Protein AF-A0A4Q1BG16-F1 (afdb_monomer)

Foldseek 3Di:
DQQQAAAQEDLQPEQLVQLLVLLVVVCVVCVPPPVSVVLSVVLVVLVVVLVVLLVVLPPPDPDDDDDDSDVLVVLVVVLVVVVVCVVVVVDDPVCVVSNVSSVVNNVSSVVSSSSSSLSCLLFKAFPDWVPPDSVPHRHLPLPHQDGPVCNPPPRMDTDDPQLSVLSNLCCDPPNVVLSVLLSQCSVCLVPPPSNVVSLVSNLVSLVVVLVCVVVVVDDDDPVCNVQLVVLNVLLVVLSVVLVVCVVVPHDSSVSSVSNSVSCNSVSSSSSVSSTDDDPPCPVVPPDPDDD

Structure (mmCIF, N/CA/C/O backbone):
data_AF-A0A4Q1BG16-F1
#
_entry.id   AF-A0A4Q1BG16-F1
#
loop_
_atom_site.group_PDB
_atom_site.id
_atom_site.type_symbol
_atom_site.label_atom_id
_atom_site.label_alt_id
_atom_site.label_comp_id
_atom_site.label_asym_id
_atom_site.label_entity_id
_atom_site.label_seq_id
_atom_site.pdbx_PDB_ins_code
_atom_site.Cartn_x
_atom_site.Cartn_y
_atom_site.Cartn_z
_atom_site.occupancy
_atom_site.B_iso_or_equiv
_atom_site.auth_seq_id
_atom_site.auth_comp_id
_atom_site.auth_asym_id
_atom_site.auth_atom_id
_atom_site.pdbx_PDB_model_num
ATOM 1 N N . MET A 1 1 ? -10.053 0.381 -19.752 1.00 29.73 1 MET A N 1
ATOM 2 C CA . MET A 1 1 ? -10.182 -0.370 -18.485 1.00 29.73 1 MET A CA 1
ATOM 3 C C . MET A 1 1 ? -8.768 -0.704 -18.055 1.00 29.73 1 MET A C 1
ATOM 5 O O . MET A 1 1 ? -8.148 -1.513 -18.732 1.00 29.73 1 MET A O 1
ATOM 9 N N . SER A 1 2 ? -8.233 -0.020 -17.040 1.00 37.91 2 SER A N 1
ATOM 10 C CA . SER A 1 2 ? -6.904 -0.339 -16.506 1.00 37.91 2 SER A CA 1
ATOM 11 C C . SER A 1 2 ? -6.992 -1.703 -15.822 1.00 37.91 2 SER A C 1
ATOM 13 O O . SER A 1 2 ? -7.738 -1.878 -14.859 1.00 37.91 2 SER A O 1
ATOM 15 N N . THR A 1 3 ? -6.341 -2.706 -16.407 1.00 46.22 3 THR A N 1
ATOM 16 C CA . THR A 1 3 ? -6.156 -4.013 -15.780 1.00 46.22 3 THR A CA 1
ATOM 17 C C . THR A 1 3 ? -5.097 -3.852 -14.705 1.00 46.22 3 THR A C 1
ATOM 19 O O . THR A 1 3 ? -3.964 -3.493 -15.024 1.00 46.22 3 THR A O 1
ATOM 22 N N . ILE A 1 4 ? -5.470 -4.115 -13.455 1.00 46.41 4 ILE A N 1
ATOM 23 C CA . ILE A 1 4 ? -4.529 -4.165 -12.337 1.00 46.41 4 ILE A CA 1
ATOM 24 C C . ILE A 1 4 ? -3.389 -5.143 -12.715 1.00 46.41 4 ILE A C 1
ATOM 26 O O . ILE A 1 4 ? -3.686 -6.263 -13.142 1.00 46.41 4 ILE A O 1
ATOM 30 N N . PRO A 1 5 ? -2.107 -4.738 -12.633 1.00 48.31 5 PRO A N 1
ATOM 31 C CA . PRO A 1 5 ? -0.966 -5.578 -12.945 1.00 48.31 5 PRO A CA 1
ATOM 32 C C . PRO A 1 5 ? -0.972 -6.803 -12.049 1.00 48.31 5 PRO A C 1
ATOM 34 O O . PRO A 1 5 ? -1.356 -6.705 -10.881 1.00 48.31 5 PRO A O 1
ATOM 37 N N . ALA A 1 6 ? -0.500 -7.930 -12.584 1.00 50.88 6 ALA A N 1
ATOM 38 C CA . ALA A 1 6 ? -0.373 -9.156 -11.817 1.00 50.88 6 ALA A CA 1
ATOM 39 C C . ALA A 1 6 ? 0.322 -8.899 -10.467 1.00 50.88 6 ALA A C 1
ATOM 41 O O . ALA A 1 6 ? 1.321 -8.180 -10.406 1.00 50.88 6 ALA A O 1
ATOM 42 N N . TYR A 1 7 ? -0.228 -9.475 -9.397 1.00 52.91 7 TYR A N 1
ATOM 43 C CA . TYR A 1 7 ? 0.297 -9.378 -8.036 1.00 52.91 7 TYR A CA 1
ATOM 44 C C . TYR A 1 7 ? 0.310 -7.969 -7.416 1.00 52.91 7 TYR A C 1
ATOM 46 O O . TYR A 1 7 ? 1.043 -7.732 -6.459 1.00 52.91 7 TYR A O 1
ATOM 54 N N . THR A 1 8 ? -0.519 -7.037 -7.902 1.00 51.50 8 THR A N 1
ATOM 55 C CA . THR A 1 8 ? -0.680 -5.740 -7.221 1.00 51.50 8 THR A CA 1
ATOM 56 C C . THR A 1 8 ? -1.311 -5.936 -5.842 1.00 51.50 8 THR A C 1
ATOM 58 O O . THR A 1 8 ? -2.228 -6.744 -5.666 1.00 51.50 8 THR A O 1
ATOM 61 N N . ILE A 1 9 ? -0.801 -5.184 -4.875 1.00 55.03 9 ILE A N 1
ATOM 62 C CA . ILE A 1 9 ? -1.147 -5.270 -3.460 1.00 55.03 9 ILE A CA 1
ATOM 63 C C . ILE A 1 9 ? -2.287 -4.292 -3.185 1.00 55.03 9 ILE A C 1
ATOM 65 O O . ILE A 1 9 ? -2.120 -3.079 -3.319 1.00 55.03 9 ILE A O 1
ATOM 69 N N . ASP A 1 10 ? -3.450 -4.809 -2.796 1.00 62.81 10 ASP A N 1
ATOM 70 C CA . ASP A 1 10 ? -4.543 -3.965 -2.318 1.00 62.81 10 ASP A CA 1
ATOM 71 C C . ASP A 1 10 ? -4.429 -3.780 -0.803 1.00 62.81 10 ASP A C 1
ATOM 73 O O . ASP A 1 10 ? -4.780 -4.653 -0.006 1.00 62.81 10 ASP A O 1
ATOM 77 N N . LYS A 1 11 ? -3.927 -2.614 -0.400 1.00 64.31 11 LYS A N 1
ATOM 78 C CA . LYS A 1 11 ? -3.772 -2.226 1.007 1.00 64.31 11 LYS A CA 1
ATOM 79 C C . LYS A 1 11 ? -5.075 -1.795 1.687 1.00 64.31 11 LYS A C 1
ATOM 81 O O . LYS A 1 11 ? -5.026 -1.408 2.852 1.00 64.31 11 LYS A O 1
ATOM 86 N N . ARG A 1 12 ? -6.211 -1.826 0.980 1.00 70.62 12 ARG A N 1
ATOM 87 C CA . ARG A 1 12 ? -7.542 -1.440 1.483 1.00 70.62 12 ARG A CA 1
ATOM 88 C C . ARG A 1 12 ? -8.603 -2.502 1.171 1.00 70.62 12 ARG A C 1
ATOM 90 O O . ARG A 1 12 ? -9.786 -2.194 1.045 1.00 70.62 12 ARG A O 1
ATOM 97 N N . HIS A 1 13 ? -8.197 -3.770 1.086 1.00 70.25 13 HIS A N 1
ATOM 98 C CA . HIS A 1 13 ? -9.108 -4.878 0.782 1.00 70.25 13 HIS A CA 1
ATOM 99 C C . HIS A 1 13 ? -10.068 -5.223 1.942 1.00 70.25 13 HIS A C 1
ATOM 101 O O . HIS A 1 13 ? -11.026 -5.981 1.763 1.00 70.25 13 HIS A O 1
ATOM 107 N N . ILE A 1 14 ? -9.837 -4.660 3.135 1.00 75.12 14 ILE A N 1
ATOM 108 C CA . ILE A 1 14 ? -10.684 -4.832 4.318 1.00 75.12 14 ILE A CA 1
ATOM 109 C C . ILE A 1 14 ? -11.559 -3.599 4.514 1.00 75.12 14 ILE A C 1
ATOM 111 O O . ILE A 1 14 ? -11.064 -2.485 4.639 1.00 75.12 14 ILE A O 1
ATOM 115 N N . ALA A 1 15 ? -12.870 -3.810 4.638 1.00 77.06 15 ALA A N 1
ATOM 116 C CA . ALA A 1 15 ? -13.791 -2.742 5.007 1.00 77.06 15 ALA A CA 1
ATOM 117 C C . ALA A 1 15 ? -13.443 -2.164 6.391 1.00 77.06 15 ALA A C 1
ATOM 119 O O . ALA A 1 15 ? -13.391 -2.908 7.376 1.00 77.06 15 ALA A O 1
ATOM 120 N N . HIS A 1 16 ? -13.295 -0.840 6.463 1.00 81.50 16 HIS A N 1
ATOM 121 C CA . HIS A 1 16 ? -12.833 -0.083 7.631 1.00 81.50 16 HIS A CA 1
ATOM 122 C C . HIS A 1 16 ? -13.469 -0.538 8.958 1.00 81.50 16 HIS A C 1
ATOM 124 O O . HIS A 1 16 ? -12.791 -1.045 9.855 1.00 81.50 16 HIS A O 1
ATOM 130 N N . ASP A 1 17 ? -14.800 -0.450 9.065 1.00 80.69 17 ASP A N 1
ATOM 131 C CA . ASP A 1 17 ? -15.524 -0.779 10.302 1.00 80.69 17 ASP A CA 1
ATOM 132 C C . ASP A 1 17 ? -15.399 -2.267 10.674 1.00 80.69 17 ASP A C 1
ATOM 134 O O . ASP A 1 17 ? -15.360 -2.635 11.852 1.00 80.69 17 ASP A O 1
ATOM 138 N N . THR A 1 18 ? -15.320 -3.142 9.664 1.00 81.69 18 THR A N 1
ATOM 139 C CA . THR A 1 18 ? -15.140 -4.583 9.880 1.00 81.69 18 THR A CA 1
ATOM 140 C C . THR A 1 18 ? -13.763 -4.844 10.468 1.00 81.69 18 THR A C 1
ATOM 142 O O . THR A 1 18 ? -13.652 -5.540 11.479 1.00 81.69 18 THR A O 1
ATOM 145 N N . GLY A 1 19 ? -12.726 -4.248 9.881 1.00 82.25 19 GLY A N 1
ATOM 146 C CA . GLY A 1 19 ? -11.359 -4.449 10.326 1.00 82.25 19 GLY A CA 1
ATOM 147 C C . GLY A 1 19 ? -11.099 -3.895 11.730 1.00 82.25 19 GLY A C 1
ATOM 148 O O . GLY A 1 19 ? -10.549 -4.608 12.570 1.00 82.25 19 GLY A O 1
ATOM 149 N N . LEU A 1 20 ? -11.600 -2.695 12.051 1.00 84.69 20 LEU A N 1
ATOM 150 C CA . LEU A 1 20 ? -11.514 -2.142 13.412 1.00 84.69 20 LEU A CA 1
ATOM 151 C C . LEU A 1 20 ? -12.197 -3.033 14.454 1.00 84.69 20 LEU A C 1
ATOM 153 O O . LEU A 1 20 ? -11.655 -3.269 15.541 1.00 84.69 20 LEU A O 1
ATOM 157 N N . ARG A 1 21 ? -13.382 -3.562 14.127 1.00 84.56 21 ARG A N 1
ATOM 158 C CA . ARG A 1 21 ? -14.104 -4.475 15.021 1.00 84.56 21 ARG A CA 1
ATOM 159 C C . ARG A 1 21 ? -13.320 -5.765 15.247 1.00 84.56 21 ARG A C 1
ATOM 161 O O . ARG A 1 21 ? -13.250 -6.234 16.382 1.00 84.56 21 ARG A O 1
ATOM 168 N N . MET A 1 22 ? -12.715 -6.325 14.200 1.00 82.56 22 MET A N 1
ATOM 169 C CA . MET A 1 22 ? -11.866 -7.512 14.321 1.00 82.56 22 MET A CA 1
ATOM 170 C C . MET A 1 22 ? -10.646 -7.254 15.201 1.00 82.56 22 MET A C 1
ATOM 172 O O . MET A 1 22 ? -10.397 -8.024 16.125 1.00 82.56 22 MET A O 1
ATOM 176 N N . LEU A 1 23 ? -9.925 -6.158 14.965 1.00 85.88 23 LEU A N 1
ATOM 177 C CA . LEU A 1 23 ? -8.746 -5.793 15.751 1.00 85.88 23 LEU A CA 1
ATOM 178 C C . LEU A 1 23 ? -9.071 -5.616 17.235 1.00 85.88 23 LEU A C 1
ATOM 180 O O . LEU A 1 23 ? -8.333 -6.111 18.085 1.00 85.88 23 LEU A O 1
ATOM 184 N N . SER A 1 24 ? -10.210 -4.995 17.541 1.00 85.38 24 SER A N 1
ATOM 185 C CA . SER A 1 24 ? -10.686 -4.837 18.920 1.00 85.38 24 SER A CA 1
ATOM 186 C C . SER A 1 24 ? -10.932 -6.197 19.587 1.00 85.38 24 SER A C 1
ATOM 188 O O . SER A 1 24 ? -10.445 -6.446 20.685 1.00 85.38 24 SER A O 1
ATOM 190 N N . ILE A 1 25 ? -11.602 -7.125 18.890 1.00 84.81 25 ILE A N 1
ATOM 191 C CA . ILE A 1 25 ? -11.839 -8.486 19.399 1.00 84.81 25 ILE A CA 1
ATOM 192 C C . ILE A 1 25 ? -10.517 -9.248 19.605 1.00 84.81 25 ILE A C 1
ATOM 194 O O . ILE A 1 25 ? -10.350 -9.941 20.610 1.00 84.81 25 ILE A O 1
ATOM 198 N N . LEU A 1 26 ? -9.570 -9.132 18.671 1.00 80.69 26 LEU A N 1
ATOM 199 C CA . LEU A 1 26 ? -8.272 -9.811 18.759 1.00 80.69 26 LEU A CA 1
ATOM 200 C C . LEU A 1 26 ? -7.416 -9.288 19.914 1.00 80.69 26 LEU A C 1
ATOM 202 O O . LEU A 1 26 ? -6.725 -10.093 20.555 1.00 80.69 26 LEU A O 1
ATOM 206 N N . ALA A 1 27 ? -7.478 -7.979 20.172 1.00 83.81 27 ALA A N 1
ATOM 207 C CA . ALA A 1 27 ? -6.855 -7.347 21.324 1.00 83.81 27 ALA A CA 1
ATOM 208 C C . ALA A 1 27 ? -7.497 -7.852 22.626 1.00 83.81 27 ALA A C 1
ATOM 210 O O . ALA A 1 27 ? -6.787 -8.353 23.497 1.00 83.81 27 ALA A O 1
ATOM 211 N N . ASP A 1 28 ? -8.825 -7.842 22.739 1.00 84.25 28 ASP A N 1
ATOM 212 C CA . ASP A 1 28 ? -9.516 -8.309 23.951 1.00 84.25 28 ASP A CA 1
ATOM 213 C C . ASP A 1 28 ? -9.189 -9.771 24.294 1.00 84.25 28 ASP A C 1
ATOM 215 O O . ASP A 1 28 ? -9.016 -10.126 25.462 1.00 84.25 28 ASP A O 1
ATOM 219 N N . GLN A 1 29 ? -9.055 -10.623 23.275 1.00 81.94 29 GLN A N 1
ATOM 220 C CA . GLN A 1 29 ? -8.734 -12.042 23.441 1.00 81.94 29 GLN A CA 1
ATOM 221 C C . GLN A 1 29 ? -7.286 -12.322 23.854 1.00 81.94 29 GLN A C 1
ATOM 223 O O . GLN A 1 29 ? -7.003 -13.420 24.333 1.00 81.94 29 GLN A O 1
ATOM 228 N N . ASN A 1 30 ? -6.355 -11.387 23.639 1.00 75.81 30 ASN A N 1
ATOM 229 C CA . ASN A 1 30 ? -4.941 -11.598 23.943 1.00 75.81 30 ASN A CA 1
ATOM 230 C C . ASN A 1 30 ? -4.298 -10.355 24.560 1.00 75.81 30 ASN A C 1
ATOM 232 O O . ASN A 1 30 ? -3.494 -9.650 23.948 1.00 75.81 30 ASN A O 1
ATOM 236 N N . GLN A 1 31 ? -4.648 -10.120 25.821 1.00 76.94 31 GLN A N 1
ATOM 237 C CA . GLN A 1 31 ? -4.147 -8.998 26.615 1.00 76.94 31 GLN A CA 1
ATOM 238 C C . GLN A 1 31 ? -2.640 -9.074 26.912 1.00 76.94 31 GLN A C 1
ATOM 240 O O . GLN A 1 31 ? -2.036 -8.065 27.269 1.00 76.94 31 GLN A O 1
ATOM 245 N N . ALA A 1 32 ? -2.021 -10.251 26.768 1.00 76.38 32 ALA A N 1
ATOM 246 C CA . ALA A 1 32 ? -0.592 -10.442 27.015 1.00 76.38 32 ALA A CA 1
ATOM 247 C C . ALA A 1 32 ? 0.293 -9.955 25.851 1.00 76.38 32 ALA A C 1
ATOM 249 O O . ALA A 1 32 ? 1.469 -9.653 26.059 1.00 76.38 32 ALA A O 1
ATOM 250 N N . ASP A 1 33 ? -0.261 -9.853 24.640 1.00 78.75 33 ASP A N 1
ATOM 251 C CA . ASP A 1 33 ? 0.469 -9.436 23.445 1.00 78.75 33 ASP A CA 1
ATOM 252 C C . ASP A 1 33 ? 0.600 -7.907 23.372 1.00 78.75 33 ASP A C 1
ATOM 254 O O . ASP A 1 33 ? -0.273 -7.198 22.868 1.00 78.75 33 ASP A O 1
ATOM 258 N N . GLN A 1 34 ? 1.713 -7.378 23.884 1.00 79.88 34 GLN A N 1
ATOM 259 C CA . GLN A 1 34 ? 1.939 -5.931 23.941 1.00 79.88 34 GLN A CA 1
ATOM 260 C C . GLN A 1 34 ? 2.025 -5.264 22.563 1.00 79.88 34 GLN A C 1
ATOM 262 O O . GLN A 1 34 ? 1.740 -4.068 22.468 1.00 79.88 34 GLN A O 1
ATOM 267 N N . PHE A 1 35 ? 2.421 -5.994 21.517 1.00 77.69 35 PHE A N 1
ATOM 268 C CA . PHE A 1 35 ? 2.483 -5.447 20.164 1.00 77.69 35 PHE A CA 1
ATOM 269 C C . PHE A 1 35 ? 1.070 -5.181 19.639 1.00 77.69 35 PHE A C 1
ATOM 271 O O . PHE A 1 35 ? 0.768 -4.049 19.247 1.00 77.69 35 PHE A O 1
ATOM 278 N N . ILE A 1 36 ? 0.182 -6.178 19.724 1.00 74.75 36 ILE A N 1
ATOM 279 C CA . ILE A 1 36 ? -1.220 -6.031 19.307 1.00 74.75 36 ILE A CA 1
ATOM 280 C C . ILE A 1 36 ? -1.911 -4.959 20.150 1.00 74.75 36 ILE A C 1
ATOM 282 O O . ILE A 1 36 ? -2.518 -4.049 19.588 1.00 74.75 36 ILE A O 1
ATOM 286 N N . GLN A 1 37 ? -1.765 -5.004 21.480 1.00 81.50 37 GLN A N 1
ATOM 287 C CA . GLN A 1 37 ? -2.405 -4.026 22.369 1.00 81.50 37 GLN A CA 1
ATOM 288 C C . GLN A 1 37 ? -2.020 -2.589 22.013 1.00 81.50 37 GLN A C 1
ATOM 290 O O . GLN A 1 37 ? -2.887 -1.740 21.821 1.00 81.50 37 GLN A O 1
ATOM 295 N N . ARG A 1 38 ? -0.717 -2.302 21.892 1.00 84.62 38 ARG A N 1
ATOM 296 C CA . ARG A 1 38 ? -0.252 -0.938 21.599 1.00 84.62 38 ARG A CA 1
ATOM 297 C C . ARG A 1 38 ? -0.718 -0.468 20.231 1.00 84.62 38 ARG A C 1
ATOM 299 O O . ARG A 1 38 ? -1.147 0.676 20.101 1.00 84.62 38 ARG A O 1
ATOM 306 N N . THR A 1 39 ? -0.635 -1.331 19.225 1.00 79.12 39 THR A N 1
ATOM 307 C CA . THR A 1 39 ? -0.915 -0.912 17.851 1.00 79.12 39 THR A CA 1
ATOM 308 C C . THR A 1 39 ? -2.413 -0.733 17.610 1.00 79.12 39 THR A C 1
ATOM 310 O O . THR A 1 39 ? -2.805 0.249 16.986 1.00 79.12 39 THR A O 1
ATOM 313 N N . VAL A 1 40 ? -3.261 -1.584 18.202 1.00 83.50 40 VAL A N 1
ATOM 314 C CA . VAL A 1 40 ? -4.724 -1.415 18.164 1.00 83.50 40 VAL A CA 1
ATOM 315 C C . VAL A 1 40 ? -5.162 -0.160 18.919 1.00 83.50 40 VAL A C 1
ATOM 317 O O . VAL A 1 40 ? -5.972 0.597 18.395 1.00 83.50 40 VAL A O 1
ATOM 320 N N . VAL A 1 41 ? -4.598 0.117 20.101 1.00 85.75 41 VAL A N 1
ATOM 321 C CA . VAL A 1 41 ? -4.920 1.341 20.861 1.00 85.75 41 VAL A CA 1
ATOM 322 C C . VAL A 1 41 ? -4.524 2.603 20.091 1.00 85.75 41 VAL A C 1
ATOM 324 O O . VAL A 1 41 ? -5.301 3.555 20.036 1.00 85.75 41 VAL A O 1
ATOM 327 N N . ASN A 1 42 ? -3.338 2.618 19.473 1.00 86.31 42 ASN A N 1
ATOM 328 C CA . ASN A 1 42 ? -2.902 3.753 18.658 1.00 86.31 42 ASN A CA 1
ATOM 329 C C . ASN A 1 42 ? -3.845 3.986 17.473 1.00 86.31 42 ASN A C 1
ATOM 331 O O . ASN A 1 42 ? -4.260 5.121 17.255 1.00 86.31 42 ASN A O 1
ATOM 335 N N . LEU A 1 43 ? -4.231 2.916 16.774 1.00 85.62 43 LEU A N 1
ATOM 336 C CA . LEU A 1 43 ? -5.144 2.980 15.635 1.00 85.62 43 LEU A CA 1
ATOM 337 C C . LEU A 1 43 ? -6.553 3.436 16.040 1.00 85.62 43 LEU A C 1
ATOM 339 O O . LEU A 1 43 ? -7.139 4.284 15.379 1.00 85.62 43 LEU A O 1
ATOM 343 N N . GLN A 1 44 ? -7.084 2.928 17.156 1.00 83.94 44 GLN A N 1
ATOM 344 C CA . GLN A 1 44 ? -8.376 3.362 17.698 1.00 83.94 44 GLN A CA 1
ATOM 345 C C . GLN A 1 44 ? -8.363 4.842 18.092 1.00 83.94 44 GLN A C 1
ATOM 347 O O . GLN A 1 44 ? -9.352 5.539 17.883 1.00 83.94 44 GLN A O 1
ATOM 352 N N . ARG A 1 45 ? -7.249 5.332 18.650 1.00 86.25 45 ARG A N 1
ATOM 353 C CA . ARG A 1 45 ? -7.082 6.755 18.964 1.00 86.25 45 ARG A CA 1
ATOM 354 C C . ARG A 1 45 ? -7.031 7.603 17.694 1.00 86.25 45 ARG A C 1
ATOM 356 O O . ARG A 1 45 ? -7.691 8.634 17.643 1.00 86.25 45 ARG A O 1
ATOM 363 N N . GLU A 1 46 ? -6.267 7.178 16.688 1.00 85.19 46 GLU A N 1
ATOM 364 C CA . GLU A 1 46 ? -6.191 7.879 15.400 1.00 85.19 46 GLU A CA 1
ATOM 365 C C . GLU A 1 46 ? -7.551 7.953 14.706 1.00 85.19 46 GLU A C 1
ATOM 367 O O . GLU A 1 46 ? -7.885 9.005 14.164 1.00 85.19 46 GLU A O 1
ATOM 372 N N . GLU A 1 47 ? -8.336 6.878 14.782 1.00 85.38 47 GLU A N 1
ATOM 373 C CA . GLU A 1 47 ? -9.712 6.826 14.290 1.00 85.38 47 GLU A CA 1
ATOM 374 C C . GLU A 1 47 ? -10.649 7.741 15.086 1.00 85.38 47 GLU A C 1
ATOM 376 O O . GLU A 1 47 ? -11.448 8.465 14.502 1.00 85.38 47 GLU A O 1
ATOM 381 N N . GLU A 1 48 ? -10.567 7.762 16.417 1.00 84.00 48 GLU A N 1
ATOM 382 C CA . GLU A 1 48 ? -11.420 8.645 17.222 1.00 84.00 48 GLU A CA 1
ATOM 383 C C . GLU A 1 48 ? -11.152 10.125 16.918 1.00 84.00 48 GLU A C 1
ATOM 385 O O . GLU A 1 48 ? -12.080 10.916 16.759 1.00 84.00 48 GLU A O 1
ATOM 390 N N . GLU A 1 49 ? -9.880 10.488 16.755 1.00 83.00 49 GLU A N 1
ATOM 391 C CA . GLU A 1 49 ? -9.492 11.824 16.312 1.00 83.00 49 GLU A CA 1
ATOM 392 C C . GLU A 1 49 ? -9.942 12.115 14.865 1.00 83.00 49 GLU A C 1
ATOM 394 O O . GLU A 1 49 ? -10.296 13.253 14.554 1.00 83.00 49 GLU A O 1
ATOM 399 N N . ALA A 1 50 ? -9.949 11.113 13.978 1.00 80.31 50 ALA A N 1
ATOM 400 C CA . ALA A 1 50 ? -10.406 11.263 12.597 1.00 80.31 50 ALA A CA 1
ATOM 401 C C . ALA A 1 50 ? -11.933 11.401 12.489 1.00 80.31 50 ALA A C 1
ATOM 403 O O . ALA A 1 50 ? -12.408 12.193 11.676 1.00 80.31 50 ALA A O 1
ATOM 404 N N . LYS A 1 51 ? -12.715 10.720 13.341 1.00 78.69 51 LYS A N 1
ATOM 405 C CA . LYS A 1 51 ? -14.189 10.804 13.359 1.00 78.69 51 LYS A CA 1
ATOM 406 C C . LYS A 1 51 ? -14.697 12.226 13.542 1.00 78.69 51 LYS A C 1
ATOM 408 O O . LYS A 1 51 ? -15.636 12.625 12.853 1.00 78.69 51 LYS A O 1
ATOM 413 N N . ASP A 1 52 ? -14.104 12.985 14.460 1.00 73.69 52 ASP A N 1
ATOM 414 C CA . ASP A 1 52 ? -14.502 14.373 14.713 1.00 73.69 52 ASP A CA 1
ATOM 415 C C . ASP A 1 52 ? -14.273 15.251 13.476 1.00 73.69 52 ASP A C 1
ATOM 417 O O . ASP A 1 52 ? -15.139 16.046 13.090 1.00 73.69 52 ASP A O 1
ATOM 421 N N . ASP A 1 53 ? -13.130 15.077 12.814 1.00 72.81 53 ASP A N 1
ATOM 422 C CA . ASP A 1 53 ? -12.795 15.794 11.586 1.00 72.81 53 ASP A CA 1
ATOM 423 C C . ASP A 1 53 ? -13.683 15.339 10.414 1.00 72.81 53 ASP A C 1
ATOM 425 O O . ASP A 1 53 ? -14.198 16.174 9.661 1.00 72.81 53 ASP A O 1
ATOM 429 N N . PHE A 1 54 ? -13.964 14.039 10.305 1.00 73.94 54 PHE A N 1
ATOM 430 C CA . PHE A 1 54 ? -14.881 13.465 9.322 1.00 73.94 54 PHE A CA 1
ATOM 431 C C . PHE A 1 54 ? -16.296 14.038 9.479 1.00 73.94 54 PHE A C 1
ATOM 433 O O . PHE A 1 54 ? -16.896 14.512 8.508 1.00 73.94 54 PHE A O 1
ATOM 440 N N . TRP A 1 55 ? -16.817 14.097 10.707 1.00 70.81 55 TRP A N 1
ATOM 441 C CA . TRP A 1 55 ? -18.110 14.719 11.000 1.00 70.81 55 TRP A CA 1
ATOM 442 C C . TRP A 1 55 ? -18.145 16.203 10.634 1.00 70.81 55 TRP A C 1
ATOM 444 O O . TRP A 1 55 ? -19.145 16.675 10.080 1.00 70.81 55 TRP A O 1
ATOM 454 N N . ARG A 1 56 ? -17.066 16.953 10.895 1.00 68.88 56 ARG A N 1
ATOM 455 C CA . ARG A 1 56 ? -16.951 18.363 10.479 1.00 68.88 56 ARG A CA 1
ATOM 456 C C . ARG A 1 56 ? -16.962 18.505 8.959 1.00 68.88 56 ARG A C 1
ATOM 458 O O . ARG A 1 56 ? -17.677 19.367 8.448 1.00 68.88 56 ARG A O 1
ATOM 465 N N . ALA A 1 57 ? -16.256 17.638 8.233 1.00 67.94 57 ALA A N 1
ATOM 466 C CA . ALA A 1 57 ? -16.274 17.634 6.772 1.00 67.94 57 ALA A CA 1
ATOM 467 C C . ALA A 1 57 ? -17.687 17.382 6.215 1.00 67.94 57 ALA A C 1
ATOM 469 O O . ALA A 1 57 ? -18.078 18.010 5.225 1.00 67.94 57 ALA A O 1
ATOM 470 N N . TYR A 1 58 ? -18.471 16.508 6.863 1.00 66.44 58 TYR A N 1
ATOM 471 C CA . TYR A 1 58 ? -19.830 16.152 6.441 1.00 66.44 58 TYR A CA 1
ATOM 472 C C . TYR A 1 58 ? -20.896 17.202 6.780 1.00 66.44 58 TYR A C 1
ATOM 474 O O . TYR A 1 58 ? -21.714 17.509 5.911 1.00 66.44 58 TYR A O 1
ATOM 482 N N . ASN A 1 59 ? -20.867 17.794 7.978 1.00 60.09 59 ASN A N 1
ATOM 483 C CA . ASN A 1 59 ? -21.938 18.661 8.503 1.00 60.09 59 ASN A CA 1
ATOM 484 C C . ASN A 1 59 ? -22.034 20.066 7.879 1.00 60.09 59 ASN A C 1
ATOM 486 O O . ASN A 1 59 ? -22.934 20.829 8.227 1.00 60.09 59 ASN A O 1
ATOM 490 N N . MET A 1 60 ? -21.126 20.448 6.981 1.00 56.28 60 MET A N 1
ATOM 491 C CA . MET A 1 60 ? -21.035 21.835 6.508 1.00 56.28 60 MET A CA 1
ATOM 492 C C . MET A 1 60 ? -21.624 22.089 5.101 1.00 56.28 60 MET A C 1
ATOM 494 O O . MET A 1 60 ? -21.699 23.243 4.684 1.00 56.28 60 MET A O 1
ATOM 498 N N . LEU A 1 61 ? -22.098 21.059 4.389 1.00 55.22 61 LEU A N 1
ATOM 499 C CA . LEU A 1 61 ? -22.913 21.190 3.167 1.00 55.22 61 LEU A CA 1
ATOM 500 C C . LEU A 1 61 ? -24.204 20.364 3.294 1.00 55.22 61 LEU A C 1
ATOM 502 O O . LEU A 1 61 ? -24.195 19.341 3.979 1.00 55.22 61 LEU A O 1
ATOM 506 N N . PRO A 1 62 ? -25.300 20.745 2.611 1.00 53.75 62 PRO A N 1
ATOM 507 C CA . PRO A 1 62 ? -26.527 19.961 2.591 1.00 53.75 62 PRO A CA 1
ATOM 508 C C . PRO A 1 62 ? -26.323 18.725 1.711 1.00 53.75 62 PRO A C 1
ATOM 510 O O . PRO A 1 62 ? -26.641 18.739 0.525 1.00 53.75 62 PRO A O 1
ATOM 513 N N . TRP A 1 63 ? -25.757 17.661 2.272 1.00 56.47 63 TRP A N 1
ATOM 514 C CA . TRP A 1 63 ? -25.607 16.385 1.581 1.00 56.47 63 TRP A CA 1
ATOM 515 C C . TRP A 1 63 ? -26.017 15.229 2.479 1.00 56.47 63 TRP A C 1
ATOM 517 O O . TRP A 1 63 ? -25.696 15.195 3.666 1.00 56.47 63 TRP A O 1
ATOM 527 N N . PHE A 1 64 ? -26.742 14.281 1.891 1.00 49.97 64 PHE A N 1
ATOM 528 C CA . PHE A 1 64 ? -27.148 13.069 2.581 1.00 49.97 64 PHE A CA 1
ATOM 529 C C . PHE A 1 64 ? -25.938 12.136 2.703 1.00 49.97 64 PHE A C 1
ATOM 531 O O . PHE A 1 64 ? -25.266 11.896 1.696 1.00 49.97 64 PHE A O 1
ATOM 538 N N . PRO A 1 65 ? -25.635 11.609 3.902 1.00 51.84 65 PRO A N 1
ATOM 539 C CA . PRO A 1 65 ? -24.629 10.570 4.043 1.00 51.84 65 PRO A CA 1
ATOM 540 C C . PRO A 1 65 ? -25.104 9.347 3.256 1.00 51.84 65 PRO A C 1
ATOM 542 O O . PRO A 1 65 ? -26.082 8.700 3.628 1.00 51.84 65 PRO A O 1
ATOM 545 N N . PHE A 1 66 ? -24.440 9.044 2.142 1.00 54.16 66 PHE A N 1
ATOM 546 C CA . PHE A 1 66 ? -24.565 7.722 1.548 1.00 54.16 66 PHE A CA 1
ATOM 547 C C . PHE A 1 66 ? -23.764 6.765 2.431 1.00 54.16 66 PHE A C 1
ATOM 549 O O . PHE A 1 66 ? -22.577 7.017 2.651 1.00 54.16 66 PHE A O 1
ATOM 556 N N . PRO A 1 67 ? -24.375 5.697 2.965 1.00 55.50 67 PRO A N 1
ATOM 557 C CA . PRO A 1 67 ? -23.624 4.682 3.681 1.00 55.50 67 PRO A CA 1
ATOM 558 C C . PRO A 1 67 ? -22.668 4.015 2.688 1.00 55.50 67 PRO A C 1
ATOM 560 O O . PRO A 1 67 ? -23.092 3.283 1.797 1.00 55.50 67 PRO A O 1
ATOM 563 N N . THR A 1 68 ? -21.380 4.316 2.816 1.00 62.56 68 THR A N 1
ATOM 564 C CA . THR A 1 68 ? -20.295 3.653 2.092 1.00 62.56 68 THR A CA 1
ATOM 565 C C . THR A 1 68 ? -19.352 3.031 3.103 1.00 62.56 68 THR A C 1
ATOM 567 O O . THR A 1 68 ? -19.067 3.622 4.142 1.00 62.56 68 THR A O 1
ATOM 570 N N . THR A 1 69 ? -18.894 1.822 2.797 1.00 64.31 69 THR A N 1
ATOM 571 C CA . THR A 1 69 ? -17.883 1.107 3.581 1.00 64.31 69 THR A CA 1
ATOM 572 C C . THR A 1 69 ? -16.461 1.572 3.262 1.00 64.31 69 THR A C 1
ATOM 574 O O . THR A 1 69 ? -15.551 1.244 4.014 1.00 64.31 69 THR A O 1
ATOM 577 N N . ASP A 1 70 ? -16.271 2.322 2.168 1.00 71.75 70 ASP A N 1
ATOM 578 C CA . ASP A 1 70 ? -15.001 2.948 1.781 1.00 71.75 70 ASP A CA 1
ATOM 579 C C . ASP A 1 70 ? -15.095 4.465 2.020 1.00 71.75 70 ASP A C 1
ATOM 581 O O . ASP A 1 70 ? -15.689 5.214 1.228 1.00 71.75 70 ASP A O 1
ATOM 585 N N . ARG A 1 71 ? -14.554 4.906 3.165 1.00 75.62 71 ARG A N 1
ATOM 586 C CA . ARG A 1 71 ? -14.546 6.316 3.589 1.00 75.62 71 ARG A CA 1
ATOM 587 C C . ARG A 1 71 ? -13.624 7.164 2.717 1.00 75.62 71 ARG A C 1
ATOM 589 O O . ARG A 1 71 ? -13.975 8.302 2.401 1.00 75.62 71 ARG A O 1
ATOM 596 N N . VAL A 1 72 ? -12.499 6.608 2.267 1.00 77.56 72 VAL A N 1
ATOM 597 C CA . VAL A 1 72 ? -11.548 7.291 1.378 1.00 77.56 72 VAL A CA 1
ATOM 598 C C . VAL A 1 72 ? -12.201 7.582 0.028 1.00 77.56 72 VAL A C 1
ATOM 600 O O . VAL A 1 72 ? -12.180 8.726 -0.428 1.00 77.56 72 VAL A O 1
ATOM 603 N N . GLN A 1 73 ? -12.862 6.598 -0.586 1.00 76.81 73 GLN A N 1
ATOM 604 C CA . GLN A 1 73 ? -13.605 6.802 -1.833 1.00 76.81 73 GLN A CA 1
ATOM 605 C C . GLN A 1 73 ? -14.710 7.853 -1.663 1.00 76.81 73 GLN A C 1
ATOM 607 O O . GLN A 1 73 ? -14.917 8.685 -2.555 1.00 76.81 73 GLN A O 1
ATOM 612 N N . ALA A 1 74 ? -15.389 7.860 -0.511 1.00 77.00 74 ALA A N 1
ATOM 613 C CA . ALA A 1 74 ? -16.389 8.873 -0.173 1.00 77.00 74 ALA A CA 1
ATOM 614 C C . ALA A 1 74 ? -15.788 10.287 -0.175 1.00 77.00 74 ALA A C 1
ATOM 616 O O . ALA A 1 74 ? -16.334 11.203 -0.797 1.00 77.00 74 ALA A O 1
ATOM 617 N N . LEU A 1 75 ? -14.648 10.459 0.499 1.00 78.25 75 LEU A N 1
ATOM 618 C CA . LEU A 1 75 ? -13.950 11.738 0.606 1.00 78.25 75 LEU A CA 1
ATOM 619 C C . LEU A 1 75 ? -13.385 12.199 -0.744 1.00 78.25 75 LEU A C 1
ATOM 621 O O . LEU A 1 75 ? -13.540 13.371 -1.085 1.00 78.25 75 LEU A O 1
ATOM 625 N N . CYS A 1 76 ? -12.817 11.298 -1.550 1.00 77.75 76 CYS A N 1
ATOM 626 C CA . CYS A 1 76 ? -12.346 11.611 -2.905 1.00 77.75 76 CYS A CA 1
ATOM 627 C C . CYS A 1 76 ? -13.497 12.052 -3.822 1.00 77.75 76 CYS A C 1
ATOM 629 O O . CYS A 1 76 ? -13.399 13.067 -4.512 1.00 77.75 76 CYS A O 1
ATOM 631 N N . THR A 1 77 ? -14.627 11.339 -3.784 1.00 77.19 77 THR A N 1
ATOM 632 C CA . THR A 1 77 ? -15.836 11.719 -4.539 1.00 77.19 77 THR A CA 1
ATOM 633 C C . THR A 1 77 ? -16.327 13.102 -4.113 1.00 77.19 77 THR A C 1
ATOM 635 O O . THR A 1 77 ? -16.697 13.928 -4.951 1.00 77.19 77 THR A O 1
ATOM 638 N N . ARG A 1 78 ? -16.274 13.389 -2.806 1.00 75.88 78 ARG A N 1
ATOM 639 C CA . ARG A 1 78 ? -16.631 14.694 -2.246 1.00 75.88 78 ARG A CA 1
ATOM 640 C C . ARG A 1 78 ? -15.686 15.787 -2.742 1.00 75.88 78 ARG A C 1
ATOM 642 O O . ARG A 1 78 ? -16.162 16.826 -3.190 1.00 75.88 78 ARG A O 1
ATOM 649 N N . GLN A 1 79 ? -14.377 15.545 -2.727 1.00 79.00 79 GLN A N 1
ATOM 650 C CA . GLN A 1 79 ? -13.376 16.479 -3.242 1.00 79.00 79 GLN A CA 1
ATOM 651 C C . GLN A 1 79 ? -13.639 16.839 -4.713 1.00 79.00 79 GLN A C 1
ATOM 653 O O . GLN A 1 79 ? -13.628 18.020 -5.060 1.00 79.00 79 GLN A O 1
ATOM 658 N N . LEU A 1 80 ? -13.944 15.847 -5.555 1.00 76.81 80 LEU A N 1
ATOM 659 C CA . LEU A 1 80 ? -14.253 16.059 -6.972 1.00 76.81 80 LEU A CA 1
ATOM 660 C C . LEU A 1 80 ? -15.537 16.881 -7.174 1.00 76.81 80 LEU A C 1
ATOM 662 O O . LEU A 1 80 ? -15.573 17.805 -7.993 1.00 76.81 80 LEU A O 1
ATOM 666 N N . ALA A 1 81 ? -16.592 16.574 -6.413 1.00 76.44 81 ALA A N 1
ATOM 667 C CA . ALA A 1 81 ? -17.846 17.323 -6.465 1.00 76.44 81 ALA A CA 1
ATOM 668 C C . ALA A 1 81 ? -17.634 18.796 -6.076 1.00 76.44 81 ALA A C 1
ATOM 670 O O . ALA A 1 81 ? -18.093 19.691 -6.787 1.00 76.44 81 ALA A O 1
ATOM 671 N N . PHE A 1 82 ? -16.862 19.052 -5.016 1.00 74.38 82 PHE A N 1
ATOM 672 C CA . PHE A 1 82 ? -16.473 20.404 -4.606 1.00 74.38 82 PHE A CA 1
ATOM 673 C C . PHE A 1 82 ? -15.696 21.147 -5.689 1.00 74.38 82 PHE A C 1
ATOM 675 O O . PHE A 1 82 ? -16.041 22.275 -6.036 1.00 74.38 82 PHE A O 1
ATOM 682 N N . GLN A 1 83 ? -14.675 20.512 -6.267 1.00 75.75 83 GLN A N 1
ATOM 683 C CA . GLN A 1 83 ? -13.894 21.108 -7.354 1.00 75.75 83 GLN A CA 1
ATOM 684 C C . GLN A 1 83 ? -14.782 21.477 -8.551 1.00 75.75 83 GLN A C 1
ATOM 686 O O . GLN A 1 83 ? -14.616 22.545 -9.139 1.00 75.75 83 GLN A O 1
ATOM 691 N N . THR A 1 84 ? -15.782 20.648 -8.859 1.00 75.75 84 THR A N 1
ATOM 692 C CA . THR A 1 84 ? -16.765 20.914 -9.921 1.00 75.75 84 THR A CA 1
ATOM 693 C C . THR A 1 84 ? -17.672 22.103 -9.580 1.00 75.75 84 THR A C 1
ATOM 695 O O . THR A 1 84 ? -17.931 22.959 -10.430 1.00 75.75 84 THR A O 1
ATOM 698 N N . MET A 1 85 ? -18.139 22.207 -8.332 1.00 74.38 85 MET A N 1
ATOM 699 C CA . MET A 1 85 ? -18.966 23.336 -7.886 1.00 74.38 85 MET A CA 1
ATOM 700 C C . MET A 1 85 ? -18.189 24.662 -7.873 1.00 74.38 85 MET A C 1
ATOM 702 O O . MET A 1 85 ? -18.727 25.696 -8.280 1.00 74.38 85 MET A O 1
ATOM 706 N N . LEU A 1 86 ? -16.911 24.634 -7.481 1.00 75.19 86 LEU A N 1
ATOM 707 C CA . LEU A 1 86 ? -16.011 25.785 -7.591 1.00 75.19 86 LEU A CA 1
ATOM 708 C C . LEU A 1 86 ? -15.805 26.205 -9.049 1.00 75.19 86 LEU A C 1
ATOM 710 O O . LEU A 1 86 ? -15.931 27.386 -9.370 1.00 75.19 86 LEU A O 1
ATOM 714 N N . ALA A 1 87 ? -15.533 25.246 -9.938 1.00 76.25 87 ALA A N 1
ATOM 715 C CA . ALA A 1 87 ? -15.313 25.508 -11.360 1.00 76.25 87 ALA A CA 1
ATOM 716 C C . ALA A 1 87 ? -16.554 26.095 -12.056 1.00 76.25 87 ALA A C 1
ATOM 718 O O . ALA A 1 87 ? -16.431 26.909 -12.968 1.00 76.25 87 ALA A O 1
ATOM 719 N N . THR A 1 88 ? -17.754 25.719 -11.605 1.00 80.31 88 THR A N 1
ATOM 720 C CA . THR A 1 88 ? -19.035 26.217 -12.137 1.00 80.31 88 THR A CA 1
ATOM 721 C C . THR A 1 88 ? -19.519 27.511 -11.472 1.00 80.31 88 THR A C 1
ATOM 723 O O . THR A 1 88 ? -20.577 28.027 -11.834 1.00 80.31 88 THR A O 1
ATOM 726 N N . GLY A 1 89 ? -18.755 28.065 -10.521 1.00 70.75 89 GLY A N 1
ATOM 727 C CA . GLY A 1 89 ? -19.083 29.321 -9.838 1.00 70.75 89 GLY A CA 1
ATOM 728 C C . GLY A 1 89 ? -20.298 29.231 -8.910 1.00 70.75 89 GLY A C 1
ATOM 729 O O . GLY A 1 89 ? -20.878 30.259 -8.563 1.00 70.75 89 GLY A O 1
ATOM 730 N N . GLN A 1 90 ? -20.700 28.018 -8.520 1.00 68.06 90 GLN A N 1
ATOM 731 C CA . GLN A 1 90 ? -21.861 27.778 -7.657 1.00 68.06 90 GLN A CA 1
ATOM 732 C C . GLN A 1 90 ? -21.552 27.946 -6.158 1.00 68.06 90 GLN A C 1
ATOM 734 O O . GLN A 1 90 ? -22.475 27.944 -5.344 1.00 68.06 90 GLN A O 1
ATOM 739 N N . GLU A 1 91 ? -20.284 28.129 -5.774 1.00 63.19 91 GLU A N 1
ATOM 740 C CA . GLU A 1 91 ? -19.857 28.244 -4.373 1.00 63.19 91 GLU A CA 1
ATOM 741 C C . GLU A 1 91 ? -19.397 29.641 -3.934 1.00 63.19 91 GLU A C 1
ATOM 743 O O . GLU A 1 91 ? -18.942 30.476 -4.713 1.00 63.19 91 GLU A O 1
ATOM 748 N N . THR A 1 92 ? -19.485 29.876 -2.620 1.00 58.06 92 THR A N 1
ATOM 749 C CA . THR A 1 92 ? -19.023 31.095 -1.936 1.00 58.06 92 THR A CA 1
ATOM 750 C C . THR A 1 92 ? -17.763 30.814 -1.105 1.00 58.06 92 THR A C 1
ATOM 752 O O . THR A 1 92 ? -17.496 29.677 -0.738 1.00 58.06 92 THR A O 1
ATOM 755 N N . ARG A 1 93 ? -17.009 31.863 -0.719 1.00 57.97 93 ARG A N 1
ATOM 756 C CA . ARG A 1 93 ? -15.778 31.816 0.121 1.00 57.97 93 ARG A CA 1
ATOM 757 C C . ARG A 1 93 ? -15.856 30.972 1.415 1.00 57.97 93 ARG A C 1
ATOM 759 O O . ARG A 1 93 ? -14.831 30.756 2.050 1.00 57.97 93 ARG A O 1
ATOM 766 N N . ARG A 1 94 ? -17.043 30.517 1.830 1.00 56.44 94 ARG A N 1
ATOM 767 C CA . ARG A 1 94 ? -17.261 29.667 3.012 1.00 56.44 94 ARG A CA 1
ATOM 768 C C . ARG A 1 94 ? -16.821 28.206 2.817 1.00 56.44 94 ARG A C 1
ATOM 770 O O . ARG A 1 94 ? -16.714 27.511 3.820 1.00 56.44 94 ARG A O 1
ATOM 777 N N . SER A 1 95 ? -16.522 27.774 1.589 1.00 61.69 95 SER A N 1
ATOM 778 C CA . SER A 1 95 ? -16.127 26.389 1.271 1.00 61.69 95 SER A CA 1
ATOM 779 C C . SER A 1 95 ? -14.613 26.108 1.369 1.00 61.69 95 SER A C 1
ATOM 781 O O . SER A 1 95 ? -14.205 24.950 1.384 1.00 61.69 95 SER A O 1
ATOM 783 N N . SER A 1 96 ? -13.759 27.136 1.518 1.00 67.06 96 SER A N 1
ATOM 784 C CA . SER A 1 96 ? -12.289 26.972 1.655 1.00 67.06 96 SER A CA 1
ATOM 785 C C . SER A 1 96 ? -11.874 26.056 2.820 1.00 67.06 96 SER A C 1
ATOM 787 O O . SER A 1 96 ? -11.087 25.139 2.591 1.00 67.06 96 SER A O 1
ATOM 789 N N . PRO A 1 97 ? -12.441 26.198 4.039 1.00 72.75 97 PRO A N 1
ATOM 790 C CA . PRO A 1 97 ? -12.074 25.333 5.163 1.00 72.75 97 PRO A CA 1
ATOM 791 C C . PRO A 1 97 ? -12.469 23.864 4.957 1.00 72.75 97 PRO A C 1
ATOM 793 O O . PRO A 1 97 ? -11.857 22.972 5.536 1.00 72.75 97 PRO A O 1
ATOM 796 N N . GLN A 1 98 ? -13.488 23.586 4.135 1.00 70.56 98 GLN A N 1
ATOM 797 C CA . GLN A 1 98 ? -13.926 22.217 3.845 1.00 70.56 98 GLN A CA 1
ATOM 798 C C . GLN A 1 98 ? -12.940 21.507 2.930 1.00 70.56 98 GLN A C 1
ATOM 800 O O . GLN A 1 98 ? -12.631 20.344 3.158 1.00 70.56 98 GLN A O 1
ATOM 805 N N . ILE A 1 99 ? -12.436 22.207 1.915 1.00 74.25 99 ILE A N 1
ATOM 806 C CA . ILE A 1 99 ? -11.429 21.660 1.005 1.00 74.25 99 ILE A CA 1
ATOM 807 C C . ILE A 1 99 ? -10.142 21.384 1.767 1.00 74.25 99 ILE A C 1
ATOM 809 O O . ILE A 1 99 ? -9.594 20.299 1.617 1.00 74.25 99 ILE A O 1
ATOM 813 N N . GLU A 1 100 ? -9.719 22.309 2.629 1.00 77.62 100 GLU A N 1
ATOM 814 C CA . GLU A 1 100 ? -8.566 22.103 3.510 1.00 77.62 100 GLU A CA 1
ATOM 815 C C . GLU A 1 100 ? -8.777 20.881 4.414 1.00 77.62 100 GLU A C 1
ATOM 817 O O . GLU A 1 100 ? -7.928 19.996 4.454 1.00 77.62 100 GLU A O 1
ATOM 822 N N . THR A 1 101 ? -9.951 20.761 5.046 1.00 78.50 101 THR A N 1
ATOM 823 C CA . THR A 1 101 ? -10.273 19.613 5.912 1.00 78.50 101 THR A CA 1
ATOM 824 C C . THR A 1 101 ? -10.316 18.290 5.133 1.00 78.50 101 THR A C 1
ATOM 826 O O . THR A 1 101 ? -9.800 17.279 5.596 1.00 78.50 101 THR A O 1
ATOM 829 N N . ILE A 1 102 ? -10.888 18.268 3.923 1.00 77.25 102 ILE A N 1
ATOM 830 C CA . ILE A 1 102 ? -10.920 17.070 3.064 1.00 77.25 102 ILE A CA 1
ATOM 831 C C . ILE A 1 102 ? -9.504 16.701 2.600 1.00 77.25 102 ILE A C 1
ATOM 833 O O . ILE A 1 102 ? -9.143 15.526 2.617 1.00 77.25 102 ILE A O 1
ATOM 837 N N . GLN A 1 103 ? -8.688 17.690 2.225 1.00 79.25 103 GLN A N 1
ATOM 838 C CA . GLN A 1 103 ? -7.296 17.486 1.816 1.00 79.25 103 GLN A CA 1
ATOM 839 C C . GLN A 1 103 ? -6.437 16.908 2.944 1.00 79.25 103 GLN A C 1
ATOM 841 O O . GLN A 1 103 ? -5.532 16.128 2.658 1.00 79.25 103 GLN A O 1
ATOM 846 N N . THR A 1 104 ? -6.725 17.239 4.206 1.00 82.00 104 THR A N 1
ATOM 847 C CA . THR A 1 104 ? -6.039 16.641 5.361 1.00 82.00 104 THR A CA 1
ATOM 848 C C . THR A 1 104 ? -6.612 15.282 5.763 1.00 82.00 104 THR A C 1
ATOM 850 O O . THR A 1 104 ? -5.865 14.419 6.215 1.00 82.00 104 THR A O 1
ATOM 853 N N . LEU A 1 105 ? -7.920 15.064 5.595 1.00 81.94 105 LEU A N 1
ATOM 854 C CA . LEU A 1 105 ? -8.593 13.826 6.003 1.00 81.94 105 LEU A CA 1
ATOM 855 C C . LEU A 1 105 ? -8.334 12.648 5.068 1.00 81.94 105 LEU A C 1
ATOM 857 O O . LEU A 1 105 ? -8.127 11.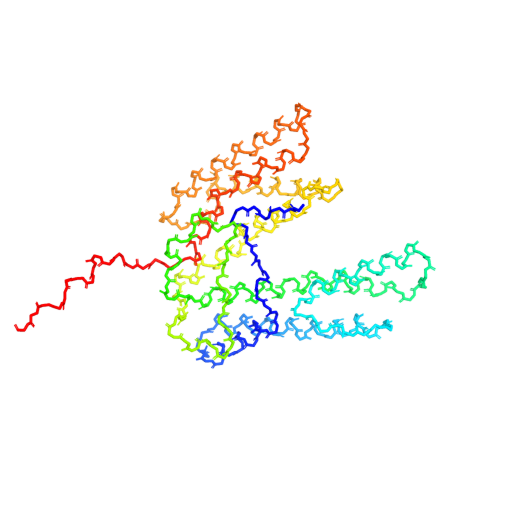546 5.554 1.00 81.94 105 LEU A O 1
ATOM 861 N N . ILE A 1 106 ? -8.319 12.858 3.748 1.00 81.75 106 ILE A N 1
ATOM 862 C CA . ILE A 1 106 ? -8.070 11.780 2.772 1.00 81.75 106 ILE A CA 1
ATOM 863 C C . ILE A 1 106 ? -6.786 10.989 3.086 1.00 81.75 106 ILE A C 1
ATOM 865 O O . ILE A 1 106 ? -6.875 9.768 3.213 1.00 81.75 106 ILE A O 1
ATOM 869 N N . PRO A 1 107 ? -5.604 11.625 3.241 1.00 80.81 107 PRO A N 1
ATOM 870 C CA . PRO A 1 107 ? -4.384 10.882 3.551 1.00 80.81 107 PRO A CA 1
ATOM 871 C C . PRO A 1 107 ? -4.432 10.237 4.942 1.00 80.81 107 PRO A C 1
ATOM 873 O O . PRO A 1 107 ? -3.850 9.176 5.143 1.00 80.81 107 PRO A O 1
ATOM 876 N N . ARG A 1 108 ? -5.146 10.842 5.899 1.00 83.00 108 ARG A N 1
ATOM 877 C CA . ARG A 1 108 ? -5.311 10.293 7.249 1.00 83.00 108 ARG A CA 1
ATOM 878 C C . ARG A 1 108 ? -6.150 9.012 7.246 1.00 83.00 108 ARG A C 1
ATOM 880 O O . ARG A 1 108 ? -5.701 8.004 7.776 1.00 83.00 108 ARG A O 1
ATOM 887 N N . GLU A 1 109 ? -7.318 9.036 6.610 1.00 83.75 109 GLU A N 1
ATOM 888 C CA . GLU A 1 109 ? -8.195 7.864 6.461 1.00 83.75 109 GLU A CA 1
ATOM 889 C C . GLU A 1 109 ? -7.505 6.749 5.674 1.00 83.75 109 GLU A C 1
ATOM 891 O O . GLU A 1 109 ? -7.584 5.586 6.053 1.00 83.75 109 GLU A O 1
ATOM 896 N N . PHE A 1 110 ? -6.746 7.102 4.631 1.00 82.38 110 PHE A N 1
ATOM 897 C CA . PHE A 1 110 ? -5.938 6.129 3.897 1.00 82.38 110 PHE A CA 1
ATOM 898 C C . PHE A 1 110 ? -4.930 5.414 4.809 1.00 82.38 110 PHE A C 1
ATOM 900 O O . PHE A 1 110 ? -4.806 4.192 4.748 1.00 82.38 110 PHE A O 1
ATOM 907 N N . ASN A 1 111 ? -4.235 6.158 5.675 1.00 83.50 111 ASN A N 1
ATOM 908 C CA . ASN A 1 111 ? -3.283 5.577 6.622 1.00 83.50 111 ASN A CA 1
ATOM 909 C C . ASN A 1 111 ? -3.970 4.682 7.661 1.00 83.50 111 ASN A C 1
ATOM 911 O O . ASN A 1 111 ? -3.417 3.641 8.013 1.00 83.50 111 ASN A O 1
ATOM 915 N N . ILE A 1 112 ? -5.172 5.051 8.115 1.00 85.31 112 ILE A N 1
ATOM 916 C CA . ILE A 1 112 ? -5.966 4.226 9.033 1.00 85.31 112 ILE A CA 1
ATOM 917 C C . ILE A 1 112 ? -6.374 2.919 8.342 1.00 85.31 112 ILE A C 1
ATOM 919 O O . ILE A 1 112 ? -6.089 1.846 8.873 1.00 85.31 112 ILE A O 1
ATOM 923 N N . ASP A 1 113 ? -6.954 2.979 7.138 1.00 83.50 113 ASP A N 1
ATOM 924 C CA . ASP A 1 113 ? -7.350 1.791 6.363 1.00 83.50 113 ASP A CA 1
ATOM 925 C C . ASP A 1 113 ? -6.160 0.865 6.081 1.00 83.50 113 ASP A C 1
ATOM 927 O O . ASP A 1 113 ? -6.251 -0.362 6.223 1.00 83.50 113 ASP A O 1
ATOM 931 N N . HIS A 1 114 ? -5.015 1.454 5.730 1.00 83.56 114 HIS A N 1
ATOM 932 C CA . HIS A 1 114 ? -3.784 0.705 5.535 1.00 83.56 114 HIS A CA 1
ATOM 933 C C . HIS A 1 114 ? -3.305 0.052 6.837 1.00 83.56 114 HIS A C 1
ATOM 935 O O . HIS A 1 114 ? -2.956 -1.128 6.830 1.00 83.56 114 HIS A O 1
ATOM 941 N N . GLY A 1 115 ? -3.320 0.784 7.954 1.00 85.19 115 GLY A N 1
ATOM 942 C CA . GLY A 1 115 ? -2.937 0.274 9.269 1.00 85.19 115 GLY A CA 1
ATOM 943 C C . GLY A 1 115 ? -3.828 -0.880 9.730 1.00 85.19 115 GLY A C 1
ATOM 944 O O . GLY A 1 115 ? -3.319 -1.889 10.219 1.00 85.19 115 GLY A O 1
ATOM 945 N N . ILE A 1 116 ? -5.142 -0.777 9.504 1.00 85.69 116 ILE A N 1
ATOM 946 C CA . ILE A 1 116 ? -6.105 -1.858 9.756 1.00 85.69 116 ILE A CA 1
ATOM 947 C C . ILE A 1 116 ? -5.714 -3.109 8.964 1.00 85.69 116 ILE A C 1
ATOM 949 O O . ILE A 1 116 ? -5.599 -4.196 9.536 1.00 85.69 116 ILE A O 1
ATOM 953 N N . THR A 1 117 ? -5.497 -2.938 7.659 1.00 83.44 117 THR A N 1
ATOM 954 C CA . THR A 1 117 ? -5.156 -4.024 6.735 1.00 83.44 117 THR A CA 1
ATOM 955 C C . THR A 1 117 ? -3.852 -4.700 7.121 1.00 83.44 117 THR A C 1
ATOM 957 O O . THR A 1 117 ? -3.842 -5.898 7.397 1.00 83.44 117 THR A O 1
ATOM 960 N N . MET A 1 118 ? -2.789 -3.911 7.279 1.00 85.50 118 MET A N 1
ATOM 961 C CA . MET A 1 118 ? -1.475 -4.381 7.707 1.00 85.50 118 MET A CA 1
ATOM 962 C C . MET A 1 118 ? -1.551 -5.203 8.997 1.00 85.50 118 MET A C 1
ATOM 964 O O . MET A 1 118 ? -0.927 -6.260 9.096 1.00 85.50 118 MET A O 1
ATOM 968 N N . LEU A 1 119 ? -2.288 -4.728 10.007 1.00 85.69 119 LEU A N 1
ATOM 969 C CA . LEU A 1 119 ? -2.366 -5.428 11.289 1.00 85.69 119 LEU A CA 1
ATOM 970 C C . LEU A 1 119 ? -3.109 -6.748 11.176 1.00 85.69 119 LEU A C 1
ATOM 972 O O . LEU A 1 119 ? -2.653 -7.749 11.725 1.00 85.69 119 LEU A O 1
ATOM 976 N N . LEU A 1 120 ? -4.241 -6.765 10.477 1.00 84.00 120 LEU A N 1
ATOM 977 C CA . LEU A 1 120 ? -5.008 -7.993 10.307 1.00 84.00 120 LEU A CA 1
ATOM 978 C C . LEU A 1 120 ? -4.232 -9.021 9.496 1.00 84.00 120 LEU A C 1
ATOM 980 O O . LEU A 1 120 ? -4.173 -10.176 9.914 1.00 84.00 120 LEU A O 1
ATOM 984 N N . ASP A 1 121 ? -3.567 -8.592 8.428 1.00 82.06 121 ASP A N 1
ATOM 985 C CA . ASP A 1 121 ? -2.673 -9.442 7.652 1.00 82.06 121 ASP A CA 1
ATOM 986 C C . ASP A 1 121 ? -1.532 -9.995 8.507 1.00 82.06 121 ASP A C 1
ATOM 988 O O . ASP A 1 121 ? -1.222 -11.182 8.430 1.00 82.06 121 ASP A O 1
ATOM 992 N N . SER A 1 122 ? -0.936 -9.174 9.373 1.00 82.50 122 SER A N 1
ATOM 993 C CA . SER A 1 122 ? 0.187 -9.596 10.219 1.00 82.50 122 SER A CA 1
ATOM 994 C C . SER A 1 122 ? -0.230 -10.516 11.371 1.00 82.50 122 SER A C 1
ATOM 996 O O . SER A 1 122 ? 0.573 -11.330 11.811 1.00 82.50 122 SER A O 1
ATOM 998 N N . ILE A 1 123 ? -1.471 -10.415 11.861 1.00 81.81 123 ILE A N 1
ATOM 999 C CA . ILE A 1 123 ? -1.965 -11.183 13.018 1.00 81.81 123 ILE A CA 1
ATOM 1000 C C . ILE A 1 123 ? -2.679 -12.467 12.588 1.00 81.81 123 ILE A C 1
ATOM 1002 O O . ILE A 1 123 ? -2.611 -13.475 13.298 1.00 81.81 123 ILE A O 1
ATOM 1006 N N . LEU A 1 124 ? -3.412 -12.443 11.472 1.00 80.25 124 LEU A N 1
ATOM 1007 C CA . LEU A 1 124 ? -4.291 -13.531 11.054 1.00 80.25 124 LEU A CA 1
ATOM 1008 C C . LEU A 1 124 ? -3.787 -14.228 9.801 1.00 80.25 124 LEU A C 1
ATOM 1010 O O . LEU A 1 124 ? -3.497 -13.636 8.766 1.00 80.25 124 LEU A O 1
ATOM 1014 N N . VAL A 1 125 ? -3.766 -15.550 9.895 1.00 78.06 125 VAL A N 1
ATOM 1015 C CA . VAL A 1 125 ? -3.262 -16.425 8.851 1.00 78.06 125 VAL A CA 1
ATOM 1016 C C . VAL A 1 125 ? -4.281 -17.517 8.588 1.00 78.06 125 VAL A C 1
ATOM 1018 O O . VAL A 1 125 ? -4.796 -18.158 9.513 1.00 78.06 125 VAL A O 1
ATOM 1021 N N . ARG A 1 126 ? -4.578 -17.759 7.313 1.00 72.56 126 ARG A N 1
ATOM 1022 C CA . ARG A 1 126 ? -5.411 -18.890 6.913 1.00 72.56 126 ARG A CA 1
ATOM 1023 C C . ARG A 1 126 ? -4.570 -20.169 6.939 1.00 72.56 126 ARG A C 1
ATOM 1025 O O . ARG A 1 126 ? -3.475 -20.206 6.394 1.00 72.56 126 ARG A O 1
ATOM 1032 N N . ARG A 1 127 ? -5.076 -21.223 7.584 1.00 64.56 127 ARG A N 1
ATOM 1033 C CA . ARG A 1 127 ? -4.386 -22.509 7.801 1.00 64.56 127 ARG A CA 1
ATOM 1034 C C . ARG A 1 127 ? -4.102 -23.282 6.516 1.00 64.56 127 ARG A C 1
ATOM 1036 O O . ARG A 1 127 ? -3.185 -24.093 6.506 1.00 64.56 127 ARG A O 1
ATOM 1043 N N . TYR A 1 128 ? -4.889 -23.065 5.467 1.00 60.19 128 TYR A N 1
ATOM 1044 C CA . TYR A 1 128 ? -4.643 -23.665 4.162 1.00 60.19 128 TYR A CA 1
ATOM 104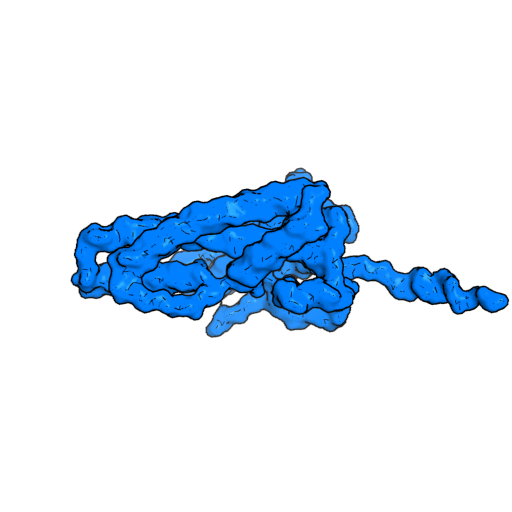5 C C . TYR A 1 128 ? -3.756 -22.737 3.344 1.00 60.19 128 TYR A C 1
ATOM 1047 O O . TYR A 1 128 ? -4.045 -21.543 3.233 1.00 60.19 128 TYR A O 1
ATOM 1055 N N . THR A 1 129 ? -2.705 -23.301 2.750 1.00 52.41 129 THR A N 1
ATOM 1056 C CA . THR A 1 129 ? -1.944 -22.641 1.694 1.00 52.41 129 THR A CA 1
ATOM 1057 C C . THR A 1 129 ? -2.911 -22.138 0.624 1.00 52.41 129 THR A C 1
ATOM 1059 O O . THR A 1 129 ? -3.903 -22.799 0.303 1.00 52.41 129 THR A O 1
ATOM 1062 N N . LEU A 1 130 ? -2.575 -21.011 -0.006 1.00 50.09 130 LEU A N 1
ATOM 1063 C CA . LEU A 1 130 ? -2.981 -20.699 -1.382 1.00 50.09 130 LEU A CA 1
ATOM 1064 C C . LEU A 1 130 ? -2.361 -21.752 -2.333 1.00 50.09 130 LEU A C 1
ATOM 1066 O O . LEU A 1 130 ? -1.639 -21.441 -3.272 1.00 50.09 130 LEU A O 1
ATOM 1070 N N . GLY A 1 131 ? -2.572 -23.035 -2.036 1.00 39.69 131 GLY A N 1
ATOM 1071 C CA . GLY A 1 131 ? -2.067 -24.157 -2.792 1.00 39.69 131 GLY A CA 1
ATOM 1072 C C . GLY A 1 131 ? -2.761 -24.140 -4.139 1.00 39.69 131 GLY A C 1
ATOM 1073 O O . GLY A 1 131 ? -3.987 -24.190 -4.201 1.00 39.69 131 GLY A O 1
ATOM 1074 N N . TYR A 1 132 ? -1.956 -24.065 -5.194 1.00 38.97 132 TYR A N 1
ATOM 1075 C CA . TYR A 1 132 ? -2.330 -24.231 -6.601 1.00 38.97 132 TYR A CA 1
ATOM 1076 C C . TYR A 1 132 ? -2.974 -23.054 -7.349 1.00 38.97 132 TYR A C 1
ATOM 1078 O O . TYR A 1 132 ? -3.119 -23.167 -8.563 1.00 38.97 132 TYR A O 1
ATOM 1086 N N . TYR A 1 133 ? -3.294 -21.918 -6.716 1.00 39.41 133 TYR A N 1
ATOM 1087 C CA . TYR A 1 133 ? -3.969 -20.803 -7.416 1.00 39.41 133 TYR A CA 1
ATOM 1088 C C . TYR A 1 133 ? -3.112 -19.548 -7.657 1.00 39.41 133 TYR A C 1
ATOM 1090 O O . TYR A 1 133 ? -3.569 -18.623 -8.328 1.00 39.41 133 TYR A O 1
ATOM 1098 N N . THR A 1 134 ? -1.869 -19.500 -7.169 1.00 43.09 134 THR A N 1
ATOM 1099 C CA . THR A 1 134 ? -1.015 -18.302 -7.279 1.00 43.09 134 THR A CA 1
ATOM 1100 C C . THR A 1 134 ? -0.411 -18.075 -8.661 1.00 43.09 134 THR A C 1
ATOM 1102 O O . THR A 1 134 ? 0.043 -16.970 -8.925 1.00 43.09 134 THR A O 1
ATOM 1105 N N . SER A 1 135 ? -0.438 -19.048 -9.577 1.00 39.69 135 SER A N 1
ATOM 1106 C CA . SER A 1 135 ? 0.097 -18.855 -10.935 1.00 39.69 135 SER A CA 1
ATOM 1107 C C . SER A 1 135 ? -0.797 -18.002 -11.846 1.00 39.69 135 SER A C 1
ATOM 1109 O O . SER A 1 135 ? -0.350 -17.609 -12.915 1.00 39.69 135 SER A O 1
ATOM 1111 N N . ASN A 1 136 ? -2.040 -17.702 -11.440 1.00 34.94 136 ASN A N 1
ATOM 1112 C CA . ASN A 1 136 ? -3.010 -16.963 -12.260 1.00 34.94 136 ASN A CA 1
ATOM 1113 C C . ASN A 1 136 ? -3.750 -15.832 -11.517 1.00 34.94 136 ASN A C 1
ATOM 1115 O O . ASN A 1 136 ? -4.642 -15.214 -12.105 1.00 34.94 136 ASN A O 1
ATOM 1119 N N . SER A 1 137 ? -3.439 -15.535 -10.248 1.00 39.03 137 SER A N 1
ATOM 1120 C CA . SER A 1 137 ? -4.093 -14.414 -9.562 1.00 39.03 137 SER A CA 1
ATOM 1121 C C . SER A 1 137 ? -3.405 -13.098 -9.930 1.00 39.03 137 SER A C 1
ATOM 1123 O O . SER A 1 137 ? -2.324 -12.784 -9.440 1.00 39.03 137 SER A O 1
ATOM 1125 N N . GLN A 1 138 ? -4.058 -12.302 -10.783 1.00 39.28 138 GLN A N 1
ATOM 1126 C CA . GLN A 1 138 ? -3.581 -10.974 -11.196 1.00 39.28 138 GLN A CA 1
ATOM 1127 C C . GLN A 1 138 ? -3.499 -9.955 -10.042 1.00 39.28 138 GLN A C 1
ATOM 1129 O O . GLN A 1 138 ? -3.049 -8.835 -10.218 1.00 39.28 138 GLN A O 1
ATOM 1134 N N . SER A 1 139 ? -3.878 -10.335 -8.836 1.00 41.88 139 SER A N 1
ATOM 1135 C CA . SER A 1 139 ? -3.698 -9.566 -7.614 1.00 41.88 139 SER A CA 1
ATOM 1136 C C . SER A 1 139 ? -3.304 -10.538 -6.515 1.00 41.88 139 SER A C 1
ATOM 1138 O O . SER A 1 139 ? -3.800 -11.671 -6.474 1.00 41.88 139 SER A O 1
ATOM 1140 N N . VAL A 1 140 ? -2.414 -10.115 -5.617 1.00 46.41 140 VAL A N 1
ATOM 1141 C CA . VAL A 1 140 ? -2.240 -10.831 -4.353 1.00 46.41 140 VAL A CA 1
ATOM 1142 C C . VAL A 1 140 ? -3.493 -10.507 -3.552 1.00 46.41 140 VAL A C 1
ATOM 1144 O O . VAL A 1 140 ? -3.543 -9.518 -2.828 1.00 46.41 140 VAL A O 1
ATOM 1147 N N . PHE A 1 141 ? -4.555 -11.293 -3.741 1.00 49.16 141 PHE A N 1
ATOM 1148 C CA . PHE A 1 141 ? -5.676 -11.288 -2.813 1.00 49.16 141 PHE A CA 1
ATOM 1149 C C . PHE A 1 141 ? -5.171 -11.915 -1.515 1.00 49.16 141 PHE A C 1
ATOM 1151 O O . PHE A 1 141 ? -5.299 -13.120 -1.283 1.00 49.16 141 PHE A O 1
ATOM 1158 N N . LEU A 1 142 ? -4.548 -11.065 -0.701 1.00 53.56 142 LEU A N 1
ATOM 1159 C CA . LEU A 1 142 ? -4.469 -11.211 0.741 1.00 53.56 142 LEU A CA 1
ATOM 1160 C C . LEU A 1 142 ? -5.882 -11.572 1.174 1.00 53.56 142 LEU A C 1
ATOM 1162 O O . LEU A 1 142 ? -6.836 -10.846 0.904 1.00 53.56 142 LEU A O 1
ATOM 1166 N N . VAL A 1 143 ? -6.053 -12.816 1.607 1.00 53.78 143 VAL A N 1
ATOM 1167 C CA . VAL A 1 143 ? -7.379 -13.386 1.804 1.00 53.78 143 VAL A CA 1
ATOM 1168 C C . VAL A 1 143 ? -8.113 -12.473 2.776 1.00 53.78 143 VAL A C 1
ATOM 1170 O O . VAL A 1 143 ? -7.657 -12.361 3.910 1.00 53.78 143 VAL A O 1
ATOM 1173 N N . ASN A 1 144 ? -9.224 -11.857 2.342 1.00 56.66 144 ASN A N 1
ATOM 1174 C CA . ASN A 1 144 ? -10.029 -11.008 3.217 1.00 56.66 144 ASN A CA 1
ATOM 1175 C C . ASN A 1 144 ? -10.196 -11.732 4.556 1.00 56.66 144 ASN A C 1
ATOM 1177 O O . ASN A 1 144 ? -10.682 -12.877 4.561 1.00 56.66 144 ASN A O 1
ATOM 1181 N N . PRO A 1 145 ? -9.759 -11.124 5.669 1.00 57.03 145 PRO A N 1
ATOM 1182 C CA . PRO A 1 145 ? -9.835 -11.785 6.946 1.00 57.03 145 PRO A CA 1
ATOM 1183 C C . PRO A 1 145 ? -11.296 -12.124 7.238 1.00 57.03 145 PRO A C 1
ATOM 1185 O O . PRO A 1 145 ? -12.225 -11.498 6.710 1.00 57.03 145 PRO A O 1
ATOM 1188 N N . PRO A 1 146 ? -11.523 -13.185 8.021 1.00 59.31 146 PRO A N 1
ATOM 1189 C CA . PRO A 1 146 ? -12.858 -13.715 8.207 1.00 59.31 146 PRO A CA 1
ATOM 1190 C C . PRO A 1 146 ? -13.743 -12.630 8.810 1.00 59.31 146 PRO A C 1
ATOM 1192 O O . PRO A 1 146 ? -13.322 -11.941 9.730 1.00 59.31 146 PRO A O 1
ATOM 1195 N N . HIS A 1 147 ? -14.994 -12.521 8.359 1.00 65.12 147 HIS A N 1
ATOM 1196 C CA . HIS A 1 147 ? -15.973 -11.656 9.023 1.00 65.12 147 HIS A CA 1
ATOM 1197 C C . HIS A 1 147 ? -15.932 -11.906 10.548 1.00 65.12 147 HIS A C 1
ATOM 1199 O O . HIS A 1 147 ? -15.766 -13.074 10.926 1.00 65.12 147 HIS A O 1
ATOM 1205 N N . PRO A 1 148 ? -16.111 -10.894 11.424 1.00 63.06 148 PRO A N 1
ATOM 1206 C CA . PRO A 1 148 ? -16.055 -11.050 12.884 1.00 63.06 148 PRO A CA 1
ATOM 1207 C C . PRO A 1 148 ? -16.843 -12.251 13.427 1.00 63.06 148 PRO A C 1
ATOM 1209 O O . PRO A 1 148 ? -16.430 -12.896 14.391 1.00 63.06 148 PRO A O 1
ATOM 1212 N N . ASP A 1 149 ? -17.949 -12.594 12.767 1.00 64.50 149 ASP A N 1
ATOM 1213 C CA . ASP A 1 149 ? -18.829 -13.710 13.137 1.00 64.50 149 ASP A CA 1
ATOM 1214 C C . ASP A 1 149 ? -18.307 -15.091 12.685 1.00 64.50 149 ASP A C 1
ATOM 1216 O O . ASP A 1 149 ? -18.778 -16.133 13.134 1.00 64.50 149 ASP A O 1
ATOM 1220 N N . THR A 1 150 ? -17.323 -15.119 11.789 1.00 60.06 150 THR A N 1
ATOM 1221 C CA . THR A 1 150 ? -16.739 -16.324 11.176 1.00 60.06 150 THR A CA 1
ATOM 1222 C C . THR A 1 150 ? -15.270 -16.551 11.532 1.00 60.06 150 THR A C 1
ATOM 1224 O O . THR A 1 150 ? -14.714 -17.574 11.137 1.00 60.06 150 THR A O 1
ATOM 1227 N N . GLN A 1 151 ? -14.651 -15.661 12.315 1.00 57.69 151 GLN A N 1
ATOM 1228 C CA . GLN A 1 151 ? -13.241 -15.770 12.727 1.00 57.69 151 GLN A CA 1
ATOM 1229 C C . GLN A 1 151 ? -12.913 -17.054 13.505 1.00 57.69 151 GLN A C 1
ATOM 1231 O O . GLN A 1 151 ? -11.774 -17.502 13.523 1.00 57.69 151 GLN A O 1
ATOM 1236 N N . TRP A 1 152 ? -13.930 -17.675 14.105 1.00 56.06 152 TRP A N 1
ATOM 1237 C CA . TRP A 1 152 ? -13.828 -18.928 14.853 1.00 56.06 152 TRP A CA 1
ATOM 1238 C C . TRP A 1 152 ? -13.835 -20.183 13.972 1.00 56.06 152 TRP A C 1
ATOM 1240 O O . TRP A 1 152 ? -13.719 -21.296 14.487 1.00 56.06 152 TRP A O 1
ATOM 1250 N N . ARG A 1 153 ? -14.015 -20.044 12.650 1.00 61.00 153 ARG A N 1
ATOM 1251 C CA . ARG A 1 153 ? -13.930 -21.186 11.733 1.00 61.00 153 ARG A CA 1
ATOM 1252 C C . ARG A 1 153 ? -12.510 -21.751 11.777 1.00 61.00 153 ARG A C 1
ATOM 1254 O O . ARG A 1 153 ? -11.541 -20.998 11.769 1.00 61.00 153 ARG A O 1
ATOM 1261 N N . GLN A 1 154 ? -12.395 -23.083 11.767 1.00 61.09 154 GLN A N 1
ATOM 1262 C CA . GLN A 1 154 ? -11.126 -23.826 11.873 1.00 61.09 154 GLN A CA 1
ATOM 1263 C C . GLN A 1 154 ? -10.075 -23.444 10.816 1.00 61.09 154 GLN A C 1
ATOM 1265 O O . GLN A 1 154 ? -8.922 -23.838 10.932 1.00 61.09 154 GLN A O 1
ATOM 1270 N N . GLU A 1 155 ? -10.461 -22.686 9.794 1.00 72.25 155 GLU A N 1
ATOM 1271 C CA . GLU A 1 155 ? -9.618 -22.250 8.689 1.00 72.25 155 GLU A CA 1
ATOM 1272 C C . GLU A 1 155 ? -8.644 -21.130 9.058 1.00 72.25 155 GLU A C 1
ATOM 1274 O O . GLU A 1 155 ? -7.684 -20.933 8.324 1.00 72.25 155 GLU A O 1
ATOM 1279 N N . TRP A 1 156 ? -8.857 -20.403 10.156 1.00 75.19 156 TRP A N 1
ATOM 1280 C CA . TRP A 1 156 ? -8.001 -19.283 10.553 1.00 75.19 156 TRP A CA 1
ATOM 1281 C C . TRP A 1 156 ? -7.236 -19.591 11.838 1.00 75.19 156 TRP A C 1
ATOM 1283 O O . TRP A 1 156 ? -7.672 -20.358 12.704 1.00 75.19 156 TRP A O 1
ATOM 1293 N N . ARG A 1 157 ? -6.036 -19.031 11.944 1.00 79.25 157 ARG A N 1
ATOM 1294 C CA . ARG A 1 157 ? -5.221 -19.055 13.155 1.00 79.25 157 ARG A CA 1
ATOM 1295 C C . ARG A 1 157 ? -4.462 -17.745 13.297 1.00 79.25 157 ARG A C 1
ATOM 1297 O O . ARG A 1 157 ? -4.357 -16.969 12.351 1.00 79.25 157 ARG A O 1
ATOM 1304 N N . ARG A 1 158 ? -3.909 -17.533 14.485 1.00 79.12 158 ARG A N 1
ATOM 1305 C CA . ARG A 1 158 ? -2.923 -16.478 14.693 1.00 79.12 158 ARG A CA 1
ATOM 1306 C C . ARG A 1 158 ? -1.629 -16.819 13.951 1.00 79.12 158 ARG A C 1
ATOM 1308 O O . ARG A 1 158 ? -1.268 -18.001 13.856 1.00 79.12 158 ARG A O 1
ATOM 1315 N N . ALA A 1 159 ? -0.986 -15.790 13.416 1.00 81.38 159 ALA A N 1
ATOM 1316 C CA . ALA A 1 159 ? 0.374 -15.854 12.909 1.00 81.38 159 ALA A CA 1
ATOM 1317 C C . ALA A 1 159 ? 1.333 -16.282 14.028 1.00 81.38 159 ALA A C 1
ATOM 1319 O O . ALA A 1 159 ? 1.097 -15.990 15.203 1.00 81.38 159 ALA A O 1
ATOM 1320 N N . THR A 1 160 ? 2.406 -16.980 13.670 1.00 82.81 160 THR A N 1
ATOM 1321 C CA . THR A 1 160 ? 3.579 -17.100 14.546 1.00 82.81 160 THR A CA 1
ATOM 1322 C C . THR A 1 160 ? 4.359 -15.780 14.556 1.00 82.81 160 THR A C 1
ATOM 1324 O O . THR A 1 160 ? 4.143 -14.919 13.701 1.00 82.81 160 THR A O 1
ATOM 1327 N N . ASP A 1 161 ? 5.297 -15.611 15.491 1.00 82.94 161 ASP A N 1
ATOM 1328 C CA . ASP A 1 161 ? 6.153 -14.413 15.537 1.00 82.94 161 ASP A CA 1
ATOM 1329 C C . ASP A 1 161 ? 6.956 -14.235 14.236 1.00 82.94 161 ASP A C 1
ATOM 1331 O O . ASP A 1 161 ? 7.090 -13.126 13.720 1.00 82.94 161 ASP A O 1
ATOM 1335 N N . GLU A 1 162 ? 7.433 -15.339 13.656 1.00 83.44 162 GLU A N 1
ATOM 1336 C CA . GLU A 1 162 ? 8.159 -15.346 12.384 1.00 83.44 162 GLU A CA 1
ATOM 1337 C C . GLU A 1 162 ? 7.266 -14.940 11.201 1.00 83.44 162 GLU A C 1
ATOM 1339 O O . GLU A 1 162 ? 7.665 -14.136 10.360 1.00 83.44 162 GLU A O 1
ATOM 1344 N N . GLU A 1 163 ? 6.033 -15.451 11.135 1.00 83.25 163 GLU A N 1
ATOM 1345 C CA . GLU A 1 163 ? 5.056 -15.029 10.124 1.00 83.25 163 GLU A CA 1
ATOM 1346 C C . GLU A 1 163 ? 4.674 -13.559 10.292 1.00 83.25 163 GLU A C 1
ATOM 1348 O O . GLU A 1 163 ? 4.590 -12.835 9.304 1.00 83.25 163 GLU A O 1
ATOM 1353 N N . THR A 1 164 ? 4.507 -13.100 11.532 1.00 84.31 164 THR A N 1
ATOM 1354 C CA . THR A 1 164 ? 4.219 -11.695 11.841 1.00 84.31 164 THR A CA 1
ATOM 1355 C C . THR A 1 164 ? 5.350 -10.800 11.335 1.00 84.31 164 THR A C 1
ATOM 1357 O O . THR A 1 164 ? 5.094 -9.829 10.628 1.00 84.31 164 THR A O 1
ATOM 1360 N N . ALA A 1 165 ? 6.608 -11.148 11.621 1.00 84.81 165 ALA A N 1
ATOM 1361 C CA . ALA A 1 165 ? 7.770 -10.396 11.149 1.00 84.81 165 ALA A CA 1
ATOM 1362 C C . ALA A 1 165 ? 7.870 -10.372 9.611 1.00 84.81 165 ALA A C 1
ATOM 1364 O O . ALA A 1 165 ? 8.103 -9.308 9.033 1.00 84.81 165 ALA A O 1
ATOM 1365 N N . ARG A 1 166 ? 7.640 -11.514 8.941 1.00 82.75 166 ARG A N 1
ATOM 1366 C CA . ARG A 1 166 ? 7.622 -11.606 7.466 1.00 82.75 166 ARG A CA 1
ATOM 1367 C C . ARG A 1 166 ? 6.566 -10.705 6.838 1.00 82.75 166 ARG A C 1
ATOM 1369 O O . ARG A 1 166 ? 6.858 -9.970 5.898 1.00 82.75 166 ARG A O 1
ATOM 1376 N N . ARG A 1 167 ? 5.353 -10.728 7.382 1.00 83.69 167 ARG A N 1
ATOM 1377 C CA . ARG A 1 167 ? 4.217 -9.953 6.869 1.00 83.69 167 ARG A CA 1
ATOM 1378 C C . ARG A 1 167 ? 4.335 -8.466 7.182 1.00 83.69 167 ARG A C 1
ATOM 1380 O O . ARG A 1 167 ? 3.990 -7.641 6.348 1.00 83.69 167 ARG A O 1
ATOM 1387 N N . LEU A 1 168 ? 4.905 -8.096 8.327 1.00 85.62 168 LEU A N 1
ATOM 1388 C CA . LEU A 1 168 ? 5.211 -6.693 8.613 1.00 85.62 168 LEU A CA 1
ATOM 1389 C C . LEU A 1 168 ? 6.237 -6.123 7.629 1.00 85.62 168 LEU A C 1
ATOM 1391 O O . LEU A 1 168 ? 6.052 -4.998 7.167 1.00 85.62 168 LEU A O 1
ATOM 1395 N N . LEU A 1 169 ? 7.267 -6.897 7.260 1.00 86.31 169 LEU A N 1
ATOM 1396 C CA . LEU A 1 169 ? 8.256 -6.468 6.265 1.00 86.31 169 LEU A CA 1
ATOM 1397 C C . LEU A 1 169 ? 7.589 -6.093 4.934 1.00 86.31 169 LEU A C 1
ATOM 1399 O O . LEU A 1 169 ? 7.960 -5.095 4.326 1.00 86.31 169 LEU A O 1
ATOM 1403 N N . TYR A 1 170 ? 6.576 -6.852 4.515 1.00 83.44 170 TYR A N 1
ATOM 1404 C CA . TYR A 1 170 ? 5.825 -6.600 3.285 1.00 83.44 170 TYR A CA 1
ATOM 1405 C C . TYR A 1 170 ? 5.122 -5.230 3.267 1.00 83.44 170 TYR A C 1
ATOM 1407 O O . TYR A 1 170 ? 5.103 -4.553 2.240 1.00 83.44 170 TYR A O 1
ATOM 1415 N N . HIS A 1 171 ? 4.567 -4.791 4.400 1.00 83.50 171 HIS A N 1
ATOM 1416 C CA . HIS A 1 171 ? 3.856 -3.510 4.486 1.00 83.50 171 HIS A CA 1
ATOM 1417 C C . HIS A 1 171 ? 4.776 -2.313 4.780 1.00 83.50 171 HIS A C 1
ATOM 1419 O O . HIS A 1 171 ? 4.384 -1.170 4.546 1.00 83.50 171 HIS A O 1
ATOM 1425 N N . GLN A 1 172 ? 5.989 -2.547 5.286 1.00 85.19 172 GLN A N 1
ATOM 1426 C CA . GLN A 1 172 ? 6.923 -1.496 5.695 1.00 85.19 172 GLN A CA 1
ATOM 1427 C C . GLN A 1 172 ? 7.831 -1.020 4.548 1.00 85.19 172 GLN A C 1
ATOM 1429 O O . GLN A 1 172 ? 8.026 -1.734 3.561 1.00 85.19 172 GLN A O 1
ATOM 1434 N N . PRO A 1 173 ? 8.414 0.192 4.644 1.00 87.81 173 PRO A N 1
ATOM 1435 C CA . PRO A 1 173 ? 9.436 0.638 3.704 1.00 87.81 173 PRO A CA 1
ATOM 1436 C C . PRO A 1 173 ? 10.628 -0.338 3.630 1.00 87.81 173 PRO A C 1
ATOM 1438 O O . PRO A 1 173 ? 11.045 -0.856 4.666 1.00 87.81 173 PRO A O 1
ATOM 1441 N N . PRO A 1 174 ? 11.207 -0.557 2.434 1.00 90.31 174 PRO A N 1
ATOM 1442 C CA . PRO A 1 174 ? 10.860 0.084 1.159 1.00 90.31 174 PRO A CA 1
ATOM 1443 C C . PRO A 1 174 ? 9.682 -0.581 0.423 1.00 90.31 174 PRO A C 1
ATOM 1445 O O . PRO A 1 174 ? 9.082 0.048 -0.446 1.00 90.31 174 PRO A O 1
ATOM 1448 N N . TRP A 1 175 ? 9.326 -1.818 0.773 1.00 87.38 175 TRP A N 1
ATOM 1449 C CA . TRP A 1 175 ? 8.374 -2.657 0.033 1.00 87.38 175 TRP A CA 1
ATOM 1450 C C . TRP A 1 175 ? 6.962 -2.076 0.001 1.00 87.38 175 TRP A C 1
ATOM 1452 O O . TRP A 1 175 ? 6.324 -2.034 -1.052 1.00 87.38 175 TRP A O 1
ATOM 1462 N N . GLY A 1 176 ? 6.515 -1.522 1.129 1.00 82.62 176 GLY A N 1
ATOM 1463 C CA . GLY A 1 176 ? 5.255 -0.797 1.208 1.00 82.62 176 GLY A CA 1
ATOM 1464 C C . GLY A 1 176 ? 5.206 0.399 0.253 1.00 82.62 176 GLY A C 1
ATOM 1465 O O . GLY A 1 176 ? 4.199 0.578 -0.426 1.00 82.62 176 GLY A O 1
ATOM 1466 N N . ILE A 1 177 ? 6.283 1.184 0.157 1.00 88.31 177 ILE A N 1
ATOM 1467 C CA . ILE A 1 177 ? 6.347 2.370 -0.719 1.00 88.31 177 ILE A CA 1
ATOM 1468 C C . ILE A 1 177 ? 6.364 1.942 -2.188 1.00 88.31 177 ILE A C 1
ATOM 1470 O O . ILE A 1 177 ? 5.583 2.452 -2.988 1.00 88.31 177 ILE A O 1
ATOM 1474 N N . PHE A 1 178 ? 7.206 0.961 -2.522 1.00 90.06 178 PHE A N 1
ATOM 1475 C CA . PHE A 1 178 ? 7.277 0.363 -3.855 1.00 90.06 178 PHE A CA 1
ATOM 1476 C C . PHE A 1 178 ? 5.895 -0.083 -4.342 1.00 90.06 178 PHE A C 1
ATOM 1478 O O . PHE A 1 178 ? 5.456 0.292 -5.428 1.00 90.06 178 PHE A O 1
ATOM 1485 N N . SER A 1 179 ? 5.167 -0.804 -3.495 1.00 84.31 179 SER A N 1
ATOM 1486 C CA . SER A 1 179 ? 3.817 -1.257 -3.793 1.00 84.31 179 SER A CA 1
ATOM 1487 C C . SER A 1 179 ? 2.822 -0.121 -4.064 1.00 84.31 179 SER A C 1
ATOM 1489 O O . SER A 1 179 ? 1.988 -0.244 -4.964 1.00 84.31 179 SER A O 1
ATOM 1491 N N . ASP A 1 180 ? 2.854 0.947 -3.263 1.00 80.75 180 ASP A N 1
ATOM 1492 C CA . ASP A 1 180 ? 1.909 2.065 -3.393 1.00 80.75 180 ASP A CA 1
ATOM 1493 C C . ASP A 1 180 ? 2.109 2.801 -4.706 1.00 80.75 180 ASP A C 1
ATOM 1495 O O . ASP A 1 180 ? 1.160 3.098 -5.435 1.00 80.75 180 ASP A O 1
ATOM 1499 N N . GLU A 1 181 ? 3.364 3.083 -5.021 1.00 88.00 181 GLU A N 1
ATOM 1500 C CA . GLU A 1 181 ? 3.716 3.839 -6.208 1.00 88.00 181 GLU A CA 1
ATOM 1501 C C . GLU A 1 181 ? 3.540 3.013 -7.485 1.00 88.00 181 GLU A C 1
ATOM 1503 O O . GLU A 1 181 ? 3.115 3.561 -8.504 1.00 88.00 181 GLU A O 1
ATOM 1508 N N . GLN A 1 182 ? 3.737 1.690 -7.422 1.00 87.81 182 GLN A N 1
ATOM 1509 C CA . GLN A 1 182 ? 3.377 0.788 -8.517 1.00 87.81 182 GLN A CA 1
ATOM 1510 C C . GLN A 1 182 ? 1.870 0.846 -8.807 1.00 87.81 182 GLN A C 1
ATOM 1512 O O . GLN A 1 182 ? 1.457 0.946 -9.968 1.00 87.81 182 GLN A O 1
ATOM 1517 N N . HIS A 1 183 ? 1.036 0.806 -7.761 1.00 80.31 183 HIS A N 1
ATOM 1518 C CA . HIS A 1 183 ? -0.415 0.897 -7.908 1.00 80.31 183 HIS A CA 1
ATOM 1519 C C . HIS A 1 183 ? -0.831 2.244 -8.512 1.00 80.31 183 HIS A C 1
ATOM 1521 O O . HIS A 1 183 ? -1.638 2.278 -9.442 1.00 80.31 183 HIS A O 1
ATOM 1527 N N . GLN A 1 184 ? -0.242 3.348 -8.040 1.00 82.62 184 GLN A N 1
ATOM 1528 C CA . GLN A 1 184 ? -0.484 4.680 -8.603 1.00 82.62 184 GLN A CA 1
ATOM 1529 C C . GLN A 1 184 ? -0.084 4.753 -10.077 1.00 82.62 184 GLN A C 1
ATOM 1531 O O . GLN A 1 184 ? -0.872 5.233 -10.894 1.00 82.62 184 GLN A O 1
ATOM 1536 N N . LEU A 1 185 ? 1.092 4.231 -10.443 1.00 86.50 185 LEU A N 1
ATOM 1537 C CA . LEU A 1 185 ? 1.520 4.178 -11.838 1.00 86.50 185 LEU A CA 1
ATOM 1538 C C . LEU A 1 185 ? 0.524 3.395 -12.686 1.00 86.50 185 LEU A C 1
ATOM 1540 O O . LEU A 1 185 ? 0.133 3.863 -13.749 1.00 86.50 185 LEU A O 1
ATOM 1544 N N . SER A 1 186 ? 0.057 2.243 -12.210 1.00 83.25 186 SER A N 1
ATOM 1545 C CA . SER A 1 186 ? -0.939 1.466 -12.942 1.00 83.25 186 SER A CA 1
ATOM 1546 C C . SER A 1 186 ? -2.295 2.163 -13.070 1.00 83.25 186 SER A C 1
ATOM 1548 O O . SER A 1 186 ? -2.966 2.011 -14.095 1.00 83.25 186 SER A O 1
ATOM 1550 N N . ALA A 1 187 ? -2.744 2.860 -12.028 1.00 78.38 187 ALA A N 1
ATOM 1551 C CA . ALA A 1 187 ? -4.039 3.530 -12.020 1.00 78.38 187 ALA A CA 1
ATOM 1552 C C . ALA A 1 187 ? -4.046 4.742 -12.958 1.00 78.38 187 ALA A C 1
ATOM 1554 O O . ALA A 1 187 ? -5.024 4.969 -13.670 1.00 78.38 187 ALA A O 1
ATOM 1555 N N . PHE A 1 188 ? -2.942 5.489 -12.983 1.00 82.38 188 PHE A N 1
ATOM 1556 C CA . PHE A 1 188 ? -2.824 6.748 -13.713 1.00 82.38 188 PHE A CA 1
ATOM 1557 C C . PHE A 1 188 ? -2.048 6.632 -15.025 1.00 82.38 188 PHE A C 1
ATOM 1559 O O . PHE A 1 188 ? -1.858 7.637 -15.701 1.00 82.38 188 PHE A O 1
ATOM 1566 N N . ARG A 1 189 ? -1.614 5.429 -15.428 1.00 81.31 189 ARG A N 1
ATOM 1567 C CA . ARG A 1 189 ? -0.815 5.224 -16.648 1.00 81.31 189 ARG A CA 1
ATOM 1568 C C . ARG A 1 189 ? -1.464 5.838 -17.888 1.00 81.31 189 ARG A C 1
ATOM 1570 O O . ARG A 1 189 ? -0.763 6.395 -18.712 1.00 81.31 189 ARG A O 1
ATOM 1577 N N . ASP A 1 190 ? -2.773 5.770 -18.041 1.00 79.38 190 ASP A N 1
ATOM 1578 C CA . ASP A 1 190 ? -3.410 6.262 -19.269 1.00 79.38 190 ASP A CA 1
ATOM 1579 C C . ASP A 1 190 ? -3.822 7.753 -19.149 1.00 79.38 190 ASP A C 1
ATOM 1581 O O . ASP A 1 190 ? -4.409 8.317 -20.068 1.00 79.38 190 ASP A O 1
ATOM 1585 N N . ASP A 1 191 ? -3.525 8.403 -18.015 1.00 80.25 191 ASP A N 1
ATOM 1586 C CA . ASP A 1 191 ? -3.790 9.823 -17.767 1.00 80.25 191 ASP A CA 1
ATOM 1587 C C . ASP A 1 191 ? -2.550 10.675 -18.116 1.00 80.25 191 ASP A C 1
ATOM 1589 O O . ASP A 1 191 ? -1.465 10.392 -17.600 1.00 80.25 191 ASP A O 1
ATOM 1593 N N . PRO A 1 192 ? -2.665 11.720 -18.958 1.00 77.81 192 PRO A N 1
ATOM 1594 C CA . PRO A 1 192 ? -1.519 12.538 -19.362 1.00 77.81 192 PRO A CA 1
ATOM 1595 C C . PRO A 1 192 ? -0.825 13.279 -18.208 1.00 77.81 192 PRO A C 1
ATOM 1597 O O . PRO A 1 192 ? 0.399 13.327 -18.162 1.00 77.81 192 PRO A O 1
ATOM 1600 N N . ASP A 1 193 ? -1.581 13.832 -17.255 1.00 78.00 193 ASP A N 1
ATOM 1601 C CA . ASP A 1 193 ? -1.034 14.701 -16.201 1.00 78.00 193 ASP A CA 1
ATOM 1602 C C . ASP A 1 193 ? -0.680 13.918 -14.928 1.00 78.00 193 ASP A C 1
ATOM 1604 O O . ASP A 1 193 ? 0.266 14.242 -14.192 1.00 78.00 193 ASP A O 1
ATOM 1608 N N . LEU A 1 194 ? -1.484 12.906 -14.599 1.00 81.00 194 LEU A N 1
ATOM 1609 C CA . LEU A 1 194 ? -1.256 12.043 -13.441 1.00 81.00 194 LEU A CA 1
ATOM 1610 C C . LEU A 1 194 ? -0.261 10.928 -13.768 1.00 81.00 194 LEU A C 1
ATOM 1612 O O . LEU A 1 194 ? 0.540 10.567 -12.905 1.00 81.00 194 LEU A O 1
ATOM 1616 N N . GLY A 1 195 ? -0.257 10.433 -15.005 1.00 84.31 195 GLY A N 1
ATOM 1617 C CA . GLY A 1 195 ? 0.627 9.361 -15.447 1.00 84.31 195 GLY A CA 1
ATOM 1618 C C . GLY A 1 195 ? 2.097 9.759 -15.476 1.00 84.31 195 GLY A C 1
ATOM 1619 O O . GLY A 1 195 ? 2.938 8.960 -15.072 1.00 84.31 195 GLY A O 1
ATOM 1620 N N . ASP A 1 196 ? 2.421 10.991 -15.872 1.00 85.19 196 ASP A N 1
ATOM 1621 C CA . ASP A 1 196 ? 3.801 11.498 -15.870 1.00 85.19 196 ASP A CA 1
ATOM 1622 C C . ASP A 1 196 ? 4.359 11.613 -14.448 1.00 85.19 196 ASP A C 1
ATOM 1624 O O . ASP A 1 196 ? 5.483 11.190 -14.163 1.00 85.19 196 ASP A O 1
ATOM 1628 N N . ARG A 1 197 ? 3.546 12.134 -13.523 1.00 87.38 197 ARG A N 1
ATOM 1629 C CA . ARG A 1 197 ? 3.920 12.242 -12.108 1.00 87.38 197 ARG A CA 1
ATOM 1630 C C . ARG A 1 197 ? 4.074 10.871 -11.465 1.00 87.38 197 ARG A C 1
ATOM 1632 O O . ARG A 1 197 ? 5.071 10.642 -10.784 1.00 87.38 197 ARG A O 1
ATOM 1639 N N . ALA A 1 198 ? 3.122 9.969 -11.703 1.00 87.25 198 ALA A N 1
ATOM 1640 C CA . ALA A 1 198 ? 3.178 8.612 -11.174 1.00 87.25 198 ALA A CA 1
ATOM 1641 C C . ALA A 1 198 ? 4.385 7.841 -11.731 1.00 87.25 198 ALA A C 1
ATOM 1643 O O . ALA A 1 198 ? 5.070 7.157 -10.976 1.00 87.25 198 ALA A O 1
ATOM 1644 N N . HIS A 1 199 ? 4.704 8.012 -13.020 1.00 91.06 199 HIS A N 1
ATOM 1645 C CA . HIS A 1 199 ? 5.880 7.399 -13.636 1.00 91.06 199 HIS A CA 1
ATOM 1646 C C . HIS A 1 199 ? 7.173 7.919 -13.009 1.00 91.06 199 HIS A C 1
ATOM 1648 O O . HIS A 1 199 ? 8.002 7.129 -12.572 1.00 91.06 199 HIS A O 1
ATOM 1654 N N . ALA A 1 200 ? 7.346 9.242 -12.937 1.00 91.31 200 ALA A N 1
ATOM 1655 C CA . ALA A 1 200 ? 8.561 9.844 -12.395 1.00 91.31 200 ALA A CA 1
ATOM 1656 C C . ALA A 1 200 ? 8.781 9.494 -10.916 1.00 91.31 200 ALA A C 1
ATOM 1658 O O . ALA A 1 200 ? 9.922 9.320 -10.486 1.00 91.31 200 ALA A O 1
ATOM 1659 N N . GLN A 1 201 ? 7.698 9.402 -10.142 1.00 93.62 201 GLN A N 1
ATOM 1660 C CA . GLN A 1 201 ? 7.746 8.990 -8.745 1.00 93.62 201 GLN A CA 1
ATOM 1661 C C . GLN A 1 201 ? 8.169 7.518 -8.633 1.00 93.62 201 GLN A C 1
ATOM 1663 O O . GLN A 1 201 ? 9.189 7.228 -8.009 1.00 93.62 201 GLN A O 1
ATOM 1668 N N . PHE A 1 202 ? 7.477 6.618 -9.338 1.00 94.00 202 PHE A N 1
ATOM 1669 C CA . PHE A 1 202 ? 7.780 5.191 -9.277 1.00 94.00 202 PHE A CA 1
ATOM 1670 C C . PHE A 1 202 ? 9.172 4.851 -9.818 1.00 94.00 202 PHE A C 1
ATOM 1672 O O . PHE A 1 202 ? 9.876 4.039 -9.225 1.00 94.00 202 PHE A O 1
ATOM 1679 N N . TYR A 1 203 ? 9.614 5.519 -10.890 1.00 94.50 203 TYR A N 1
ATOM 1680 C CA . TYR A 1 203 ? 10.972 5.382 -11.422 1.00 94.50 203 TYR A CA 1
ATOM 1681 C C . TYR A 1 203 ? 12.021 5.640 -10.332 1.00 94.50 203 TYR A C 1
ATOM 1683 O O . TYR A 1 203 ? 12.944 4.847 -10.167 1.00 94.50 203 TYR A O 1
ATOM 1691 N N . LYS A 1 204 ? 11.871 6.720 -9.550 1.00 95.38 204 LYS A N 1
ATOM 1692 C CA . LYS A 1 204 ? 12.798 7.046 -8.451 1.00 95.38 204 LY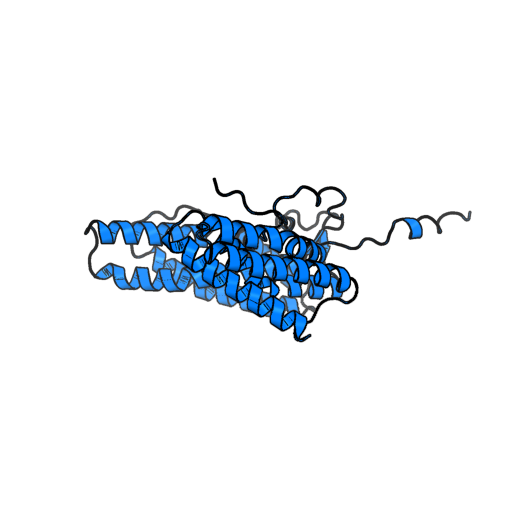S A CA 1
ATOM 1693 C C . LYS A 1 204 ? 12.775 6.004 -7.343 1.00 95.38 204 LYS A C 1
ATOM 1695 O O . LYS A 1 204 ? 13.814 5.730 -6.751 1.00 95.38 204 LYS A O 1
ATOM 1700 N N . THR A 1 205 ? 11.608 5.447 -7.044 1.00 95.31 205 THR A N 1
ATOM 1701 C CA . THR A 1 205 ? 11.495 4.392 -6.037 1.00 95.31 205 THR A CA 1
ATOM 1702 C C . THR A 1 205 ? 12.157 3.109 -6.495 1.00 95.31 205 THR A C 1
ATOM 1704 O O . THR A 1 205 ? 12.881 2.515 -5.704 1.00 95.31 205 THR A O 1
ATOM 1707 N N . VAL A 1 206 ? 11.993 2.721 -7.762 1.00 95.06 206 VAL A N 1
ATOM 1708 C CA . VAL A 1 206 ? 12.708 1.574 -8.334 1.00 95.06 206 VAL A CA 1
ATOM 1709 C C . VAL A 1 206 ? 14.220 1.806 -8.308 1.00 95.06 206 VAL A C 1
ATOM 1711 O O . VAL A 1 206 ? 14.932 0.962 -7.781 1.00 95.06 206 VAL A O 1
ATOM 1714 N N . ASP A 1 207 ? 14.693 2.962 -8.782 1.00 95.56 207 ASP A N 1
ATOM 1715 C CA . ASP A 1 207 ? 16.116 3.346 -8.788 1.00 95.56 207 ASP A CA 1
ATOM 1716 C C . ASP A 1 207 ? 16.737 3.289 -7.380 1.00 95.56 207 ASP A C 1
ATOM 1718 O O . ASP A 1 207 ? 17.732 2.602 -7.137 1.00 95.56 207 ASP A O 1
ATOM 1722 N N . SER A 1 208 ? 16.073 3.925 -6.412 1.00 95.19 208 SER A N 1
ATOM 1723 C CA . SER A 1 208 ? 16.471 3.916 -5.001 1.00 95.19 208 SER A CA 1
ATOM 1724 C C . SER A 1 208 ? 16.463 2.509 -4.401 1.00 95.19 208 SER A C 1
ATOM 1726 O O . SER A 1 208 ? 17.363 2.151 -3.642 1.00 95.19 208 SER A O 1
ATOM 1728 N N . LEU A 1 209 ? 15.467 1.688 -4.740 1.00 94.38 209 LEU A N 1
ATOM 1729 C CA . LEU A 1 209 ? 15.358 0.317 -4.252 1.00 94.38 209 LEU A CA 1
ATOM 1730 C C . LEU A 1 209 ? 16.480 -0.562 -4.816 1.00 94.38 209 LEU A C 1
ATOM 1732 O O . LEU A 1 209 ? 17.101 -1.301 -4.051 1.00 94.38 209 LEU A O 1
ATOM 1736 N N . THR A 1 210 ? 16.784 -0.452 -6.113 1.00 94.19 210 THR A N 1
ATOM 1737 C CA . THR A 1 210 ? 17.886 -1.190 -6.748 1.00 94.19 210 THR A CA 1
ATOM 1738 C C . THR A 1 210 ? 19.247 -0.794 -6.169 1.00 94.19 210 THR A C 1
ATOM 1740 O O . THR A 1 210 ? 20.056 -1.672 -5.871 1.00 94.19 210 THR A O 1
ATOM 1743 N N . ASP A 1 211 ? 19.477 0.496 -5.896 1.00 93.44 211 ASP A N 1
ATOM 1744 C CA . ASP A 1 211 ? 20.718 0.984 -5.274 1.00 93.44 211 ASP A CA 1
ATOM 1745 C C . ASP A 1 211 ? 20.863 0.511 -3.815 1.00 93.44 211 ASP A C 1
ATOM 1747 O O . ASP A 1 211 ? 21.898 -0.024 -3.402 1.00 93.44 211 ASP A O 1
ATOM 1751 N N . GLN A 1 212 ? 19.794 0.617 -3.020 1.00 91.94 212 GLN A N 1
ATOM 1752 C CA . GLN A 1 212 ? 19.796 0.126 -1.639 1.00 91.94 212 GLN A CA 1
ATOM 1753 C C . GLN A 1 212 ? 19.991 -1.396 -1.568 1.00 91.94 212 GLN A C 1
ATOM 1755 O O . GLN A 1 212 ? 20.655 -1.886 -0.650 1.00 91.94 212 GLN A O 1
ATOM 1760 N N . TRP A 1 213 ? 19.457 -2.148 -2.536 1.00 92.25 213 TRP A N 1
ATOM 1761 C CA . TRP A 1 213 ? 19.699 -3.586 -2.648 1.00 92.25 213 TRP A CA 1
ATOM 1762 C C . TRP A 1 213 ? 21.163 -3.887 -2.985 1.00 92.25 213 TRP A C 1
ATOM 1764 O O . TRP A 1 213 ? 21.810 -4.662 -2.280 1.00 92.25 213 TRP A O 1
ATOM 1774 N N . ALA A 1 214 ? 21.718 -3.227 -4.008 1.00 90.06 214 ALA A N 1
ATOM 1775 C CA . ALA A 1 214 ? 23.100 -3.420 -4.450 1.00 90.06 214 ALA A CA 1
ATOM 1776 C C . ALA A 1 214 ? 24.132 -3.074 -3.362 1.00 90.06 214 ALA A C 1
ATOM 1778 O O . ALA A 1 214 ? 25.173 -3.723 -3.250 1.00 90.06 214 ALA A O 1
ATOM 1779 N N . THR A 1 215 ? 23.833 -2.077 -2.527 1.00 90.19 215 THR A N 1
ATOM 1780 C CA . THR A 1 215 ? 24.681 -1.673 -1.394 1.00 90.19 215 THR A CA 1
ATOM 1781 C C . THR A 1 215 ? 24.527 -2.564 -0.156 1.00 90.19 215 THR A C 1
ATOM 1783 O O . THR A 1 215 ? 25.264 -2.384 0.814 1.00 90.19 215 THR A O 1
ATOM 1786 N N . GLY A 1 216 ? 23.596 -3.526 -0.166 1.00 85.38 216 GLY A N 1
ATOM 1787 C CA . GLY A 1 216 ? 23.291 -4.373 0.992 1.00 85.38 216 GLY A CA 1
ATOM 1788 C C . GLY A 1 216 ? 22.610 -3.617 2.136 1.00 85.38 216 GLY A C 1
ATOM 1789 O O . GLY A 1 216 ? 22.640 -4.068 3.279 1.00 85.38 216 GLY A O 1
ATOM 1790 N N . SER A 1 217 ? 22.012 -2.459 1.843 1.00 86.94 217 SER A N 1
ATOM 1791 C CA . SER A 1 217 ? 21.316 -1.620 2.824 1.00 86.94 217 SER A CA 1
ATOM 1792 C C . SER A 1 217 ? 19.923 -2.156 3.176 1.00 86.94 217 SER A C 1
ATOM 1794 O O . SER A 1 217 ? 19.334 -1.734 4.172 1.00 86.94 217 SER A O 1
ATOM 1796 N N . LEU A 1 218 ? 19.392 -3.085 2.373 1.00 84.69 218 LEU A N 1
ATOM 1797 C CA . LEU A 1 218 ? 18.087 -3.706 2.582 1.00 84.69 218 LEU A CA 1
ATOM 1798 C C . LEU A 1 218 ? 18.210 -5.061 3.267 1.00 84.69 218 LEU A C 1
ATOM 1800 O O . LEU A 1 218 ? 18.917 -5.956 2.809 1.00 84.69 218 LEU A O 1
ATOM 1804 N N . TYR A 1 219 ? 17.448 -5.223 4.344 1.00 81.00 219 TYR A N 1
ATOM 1805 C CA . TYR A 1 219 ? 17.234 -6.522 4.961 1.00 81.00 219 TYR A CA 1
ATOM 1806 C C . TYR A 1 219 ? 16.157 -7.305 4.199 1.00 81.00 219 TYR A C 1
ATOM 1808 O O . TYR A 1 219 ? 15.079 -6.779 3.908 1.00 81.00 219 TYR A O 1
ATOM 1816 N N . TYR A 1 220 ? 16.431 -8.583 3.932 1.00 81.31 220 TYR A N 1
ATOM 1817 C CA . TYR A 1 220 ? 15.456 -9.540 3.416 1.00 81.31 220 TYR A CA 1
ATOM 1818 C C . TYR A 1 220 ? 15.741 -10.943 3.967 1.00 81.31 220 TYR A C 1
ATOM 1820 O O . TYR A 1 220 ? 16.855 -11.232 4.403 1.00 81.31 220 TYR A O 1
ATOM 1828 N N . PHE A 1 221 ? 14.735 -11.818 3.964 1.00 77.62 221 PHE A N 1
ATOM 1829 C CA . PHE A 1 221 ? 14.848 -13.164 4.534 1.00 77.62 221 PHE A CA 1
ATOM 1830 C C . PHE A 1 221 ? 15.815 -14.046 3.729 1.00 77.62 221 PHE A C 1
ATOM 1832 O O . PHE A 1 221 ? 15.689 -14.160 2.509 1.00 77.62 221 PHE A O 1
ATOM 1839 N N . GLU A 1 222 ? 16.744 -14.716 4.423 1.00 69.88 222 GLU A N 1
ATOM 1840 C CA . GLU A 1 222 ? 17.833 -15.494 3.804 1.00 69.88 222 GLU A CA 1
ATOM 1841 C C . GLU A 1 222 ? 17.331 -16.598 2.856 1.00 69.88 222 GLU A C 1
ATOM 1843 O O . GLU A 1 222 ? 17.927 -16.818 1.804 1.00 69.88 222 GLU A O 1
ATOM 1848 N N . GLY A 1 223 ? 16.205 -17.248 3.179 1.00 72.75 223 GLY A N 1
ATOM 1849 C CA . GLY A 1 223 ? 15.640 -18.340 2.374 1.00 72.75 223 GLY A CA 1
ATOM 1850 C C . GLY A 1 223 ? 15.137 -17.929 0.984 1.00 72.75 223 GLY A C 1
ATOM 1851 O O . GLY A 1 223 ? 15.144 -18.746 0.069 1.00 72.75 223 GLY A O 1
ATOM 1852 N N . GLU A 1 224 ? 14.762 -16.661 0.796 1.00 77.62 224 GLU A N 1
ATOM 1853 C CA . GLU A 1 224 ? 14.255 -16.123 -0.478 1.00 77.62 224 GLU A CA 1
ATOM 1854 C C . GLU A 1 224 ? 15.234 -15.118 -1.113 1.00 77.62 224 GLU A C 1
ATOM 1856 O O . GLU A 1 224 ? 14.954 -14.567 -2.179 1.00 77.62 224 GLU A O 1
ATOM 1861 N N . TRP A 1 225 ? 16.403 -14.886 -0.496 1.00 84.44 225 TRP A N 1
ATOM 1862 C CA . TRP A 1 225 ? 17.366 -13.868 -0.932 1.00 84.44 225 TRP A CA 1
ATOM 1863 C C . TRP A 1 225 ? 17.804 -14.055 -2.385 1.00 84.44 225 TRP A C 1
ATOM 1865 O O . TRP A 1 225 ? 17.817 -13.101 -3.156 1.00 84.44 225 TRP A O 1
ATOM 1875 N N . GLY A 1 226 ? 18.134 -15.288 -2.784 1.00 85.81 226 GLY A N 1
ATOM 1876 C CA . GLY A 1 226 ? 18.577 -15.578 -4.151 1.00 85.81 226 GLY A CA 1
ATOM 1877 C C . GLY A 1 226 ? 17.496 -15.312 -5.202 1.00 85.81 226 GLY A C 1
ATOM 1878 O O . GLY A 1 226 ? 17.797 -14.794 -6.275 1.00 85.81 226 GLY A O 1
ATOM 1879 N N . VAL A 1 227 ? 16.234 -15.620 -4.884 1.00 86.75 227 VAL A N 1
ATOM 1880 C CA . VAL A 1 227 ? 15.099 -15.380 -5.788 1.00 86.75 227 VAL A CA 1
ATOM 1881 C C . VAL A 1 227 ? 14.803 -13.885 -5.875 1.00 86.75 227 VAL A C 1
ATOM 1883 O O . VAL A 1 227 ? 14.663 -13.365 -6.981 1.00 86.75 227 VAL A O 1
ATOM 1886 N N . MET A 1 228 ? 14.791 -13.182 -4.735 1.00 89.88 228 MET A N 1
ATOM 1887 C CA . MET A 1 228 ? 14.635 -11.726 -4.711 1.00 89.88 228 MET A CA 1
ATOM 1888 C C . MET A 1 228 ? 15.762 -11.039 -5.482 1.00 89.88 228 MET A C 1
ATOM 1890 O O . MET A 1 228 ? 15.498 -10.160 -6.289 1.00 89.88 228 MET A O 1
ATOM 1894 N N . ASN A 1 229 ? 17.011 -11.475 -5.312 1.00 92.25 229 ASN A N 1
ATOM 1895 C CA . ASN A 1 229 ? 18.148 -10.879 -6.005 1.00 92.25 229 ASN A CA 1
ATOM 1896 C C . ASN A 1 229 ? 18.003 -10.948 -7.532 1.00 92.25 229 ASN A C 1
ATOM 1898 O O . ASN A 1 229 ? 18.259 -9.958 -8.211 1.00 92.25 229 ASN A O 1
ATOM 1902 N N . ASN A 1 230 ? 17.562 -12.089 -8.068 1.00 92.00 230 ASN A N 1
ATOM 1903 C CA . ASN A 1 230 ? 17.304 -12.217 -9.504 1.00 92.00 230 ASN A CA 1
ATOM 1904 C C . ASN A 1 230 ? 16.160 -11.291 -9.947 1.00 92.00 230 ASN A C 1
ATOM 1906 O O . ASN A 1 230 ? 16.290 -10.594 -10.948 1.00 92.00 230 ASN A O 1
ATOM 1910 N N . ALA A 1 231 ? 15.081 -11.213 -9.162 1.00 91.50 231 ALA A N 1
ATOM 1911 C CA . ALA A 1 231 ? 13.965 -10.315 -9.450 1.00 91.50 231 ALA A CA 1
ATOM 1912 C C . ALA A 1 231 ? 14.372 -8.828 -9.434 1.00 91.50 231 ALA A C 1
ATOM 1914 O O . ALA A 1 231 ? 13.903 -8.055 -10.267 1.00 91.50 231 ALA A O 1
ATOM 1915 N N . ILE A 1 232 ? 15.268 -8.423 -8.526 1.00 93.94 232 ILE A N 1
ATOM 1916 C CA . ILE A 1 232 ? 15.818 -7.061 -8.486 1.00 93.94 232 ILE A CA 1
ATOM 1917 C C . ILE A 1 232 ? 16.701 -6.778 -9.705 1.00 93.94 232 ILE A C 1
ATOM 1919 O O . ILE A 1 232 ? 16.611 -5.686 -10.259 1.00 93.94 232 ILE A O 1
ATOM 1923 N N . GLN A 1 233 ? 17.500 -7.744 -10.168 1.00 93.31 233 GLN A N 1
ATOM 1924 C CA . GLN A 1 233 ? 18.300 -7.589 -11.393 1.00 93.31 233 GLN A CA 1
ATOM 1925 C C . GLN A 1 233 ? 17.417 -7.412 -12.638 1.00 93.31 233 GLN A C 1
ATOM 1927 O O . GLN A 1 233 ? 17.684 -6.547 -13.475 1.00 93.31 233 GLN A O 1
ATOM 1932 N N . ASP A 1 234 ? 16.327 -8.175 -12.743 1.00 92.50 234 ASP A N 1
ATOM 1933 C CA . ASP A 1 234 ? 15.354 -8.026 -13.834 1.00 92.50 234 ASP A CA 1
ATOM 1934 C C . ASP A 1 234 ? 14.624 -6.668 -13.769 1.00 92.50 234 ASP A C 1
ATOM 1936 O O . ASP A 1 234 ? 14.364 -6.026 -14.799 1.00 92.50 234 ASP A O 1
ATOM 1940 N N . LEU A 1 235 ? 14.325 -6.195 -12.555 1.00 94.19 235 LEU A N 1
ATOM 1941 C CA . LEU A 1 235 ? 13.744 -4.875 -12.320 1.00 94.19 235 LEU A CA 1
ATOM 1942 C C . LEU A 1 235 ? 14.722 -3.746 -12.693 1.00 94.19 235 LEU A C 1
ATOM 1944 O O . LEU A 1 235 ? 14.318 -2.795 -13.361 1.00 94.19 235 LEU A O 1
ATOM 1948 N N . GLU A 1 236 ? 16.002 -3.868 -12.338 1.00 94.81 236 GLU A N 1
ATOM 1949 C CA . GLU A 1 236 ? 17.068 -2.930 -12.719 1.00 94.81 236 GLU A CA 1
ATOM 1950 C C . GLU A 1 236 ? 17.206 -2.845 -14.246 1.00 94.81 236 GLU A C 1
ATOM 1952 O O . GLU A 1 236 ? 17.234 -1.755 -14.825 1.00 94.81 236 GLU A O 1
ATOM 1957 N N . GLN A 1 237 ? 17.185 -3.986 -14.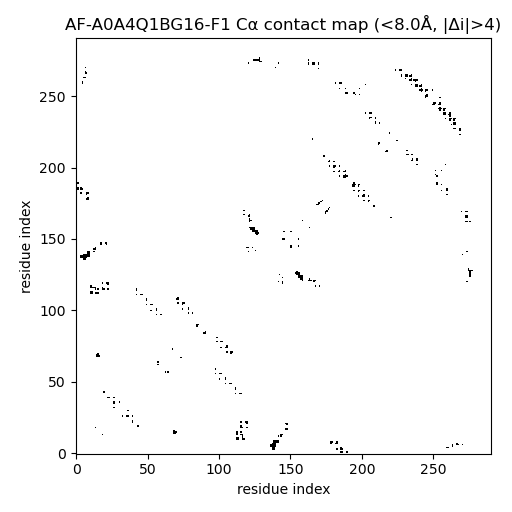940 1.00 94.38 237 GLN A N 1
ATOM 1958 C CA . GLN A 1 237 ? 17.200 -3.997 -16.402 1.00 94.38 237 GLN A CA 1
ATOM 1959 C C . GLN A 1 237 ? 15.955 -3.314 -16.991 1.00 94.38 237 GLN A C 1
ATOM 1961 O O . GLN A 1 237 ? 16.046 -2.601 -17.996 1.00 94.38 237 GLN A O 1
ATOM 1966 N N . SER A 1 238 ? 14.791 -3.494 -16.366 1.00 93.38 238 SER A N 1
ATOM 1967 C CA . SER A 1 238 ? 13.547 -2.833 -16.776 1.00 93.38 238 SER A CA 1
ATOM 1968 C C . SER A 1 238 ? 13.598 -1.317 -16.560 1.00 93.38 238 SER A C 1
ATOM 1970 O O . SER A 1 238 ? 13.094 -0.569 -17.400 1.00 93.38 238 SER A O 1
ATOM 1972 N N . LEU A 1 239 ? 14.262 -0.851 -15.498 1.00 93.56 239 LEU A N 1
ATOM 1973 C CA . LEU A 1 239 ? 14.532 0.567 -15.246 1.00 93.56 239 LEU A CA 1
ATOM 1974 C C . LEU A 1 239 ? 15.383 1.181 -16.366 1.00 93.56 239 LEU A C 1
ATOM 1976 O O . LEU A 1 239 ? 15.002 2.202 -16.948 1.00 93.56 239 LEU A O 1
ATOM 1980 N N . VAL A 1 240 ? 16.483 0.513 -16.734 1.00 92.19 240 VAL A N 1
ATOM 1981 C CA . VAL A 1 240 ? 17.353 0.925 -17.850 1.00 92.19 240 VAL A CA 1
ATOM 1982 C C . VAL A 1 240 ? 16.572 0.966 -19.165 1.00 92.19 240 VAL A C 1
ATOM 1984 O O . VAL A 1 240 ? 16.638 1.956 -19.895 1.00 92.19 240 VAL A O 1
ATOM 1987 N N . ASN A 1 241 ? 15.788 -0.075 -19.451 1.00 91.31 241 ASN A N 1
ATOM 1988 C CA . ASN A 1 241 ? 14.986 -0.159 -20.672 1.00 91.31 241 ASN A CA 1
ATOM 1989 C C . ASN A 1 241 ? 13.921 0.945 -20.736 1.00 91.31 241 ASN A C 1
ATOM 1991 O O . ASN A 1 241 ? 13.753 1.564 -21.784 1.00 91.31 241 ASN A O 1
ATOM 1995 N N . SER A 1 242 ? 13.241 1.229 -19.621 1.00 89.75 242 SER A N 1
ATOM 1996 C CA . SER A 1 242 ? 12.254 2.311 -19.523 1.00 89.75 242 SER A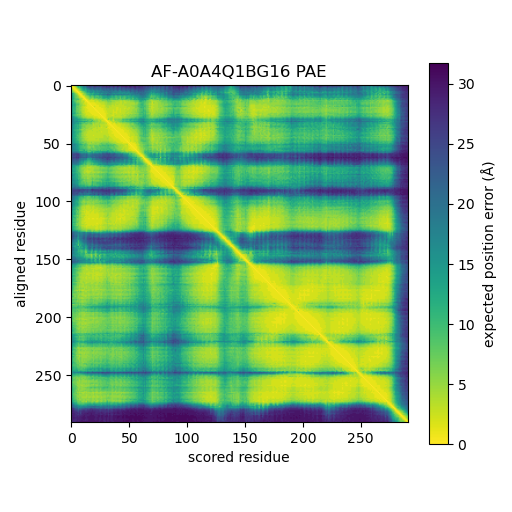 CA 1
ATOM 1997 C C . SER A 1 242 ? 12.874 3.669 -19.846 1.00 89.75 242 SER A C 1
ATOM 1999 O O . SER A 1 242 ? 12.300 4.445 -20.611 1.00 89.75 242 SER A O 1
ATOM 2001 N N . ARG A 1 243 ? 14.067 3.948 -19.306 1.00 89.19 243 ARG A N 1
ATOM 2002 C CA . ARG A 1 243 ? 14.798 5.190 -19.582 1.00 89.19 243 ARG A CA 1
ATOM 2003 C C . ARG A 1 243 ? 15.206 5.301 -21.050 1.00 89.19 243 ARG A C 1
ATOM 2005 O O . ARG A 1 243 ? 14.953 6.326 -21.676 1.00 89.19 243 ARG A O 1
ATOM 2012 N N . LEU A 1 244 ? 15.814 4.252 -21.605 1.00 87.75 244 LEU A N 1
ATOM 2013 C CA . LEU A 1 244 ? 16.233 4.233 -23.010 1.00 87.75 244 LEU A CA 1
ATOM 2014 C C . LEU A 1 244 ? 15.045 4.440 -23.955 1.00 87.75 244 LEU A C 1
ATOM 2016 O O . LEU A 1 244 ? 15.172 5.151 -24.948 1.00 87.75 244 LEU A O 1
ATOM 2020 N N . TRP A 1 245 ? 13.884 3.867 -23.626 1.00 85.50 245 TRP A N 1
ATOM 2021 C CA . TRP A 1 245 ? 12.664 4.035 -24.414 1.00 85.50 245 TRP A CA 1
ATOM 2022 C C . TRP A 1 245 ? 12.179 5.491 -24.426 1.00 85.50 245 TRP A C 1
ATOM 2024 O O . TRP A 1 245 ? 11.835 6.012 -25.486 1.00 85.50 245 TRP A O 1
ATOM 2034 N N . GLN A 1 246 ? 12.227 6.182 -23.281 1.00 81.06 246 GLN A N 1
ATOM 2035 C CA . GLN A 1 246 ? 11.902 7.614 -23.198 1.00 81.06 246 GLN A CA 1
ATOM 2036 C C . GLN A 1 246 ? 12.870 8.492 -24.001 1.00 81.06 246 GLN A C 1
ATOM 2038 O O . GLN A 1 246 ? 12.458 9.496 -24.578 1.00 81.06 246 GLN A O 1
ATOM 2043 N N . GLU A 1 247 ? 14.151 8.119 -24.057 1.00 84.44 247 GLU A N 1
ATOM 2044 C CA . GLU A 1 247 ? 15.176 8.848 -24.814 1.00 84.44 247 GLU A CA 1
ATOM 2045 C C . GLU A 1 247 ? 15.047 8.646 -26.344 1.00 84.44 247 GLU A C 1
ATOM 2047 O O . GLU A 1 247 ? 15.537 9.478 -27.108 1.00 84.44 247 GLU A O 1
ATOM 2052 N N . GLN A 1 248 ? 14.372 7.581 -26.805 1.00 82.94 248 GLN A N 1
ATOM 2053 C CA . GLN A 1 248 ? 14.279 7.165 -28.218 1.00 82.94 248 GLN A CA 1
ATOM 2054 C C . GLN A 1 248 ? 12.906 7.424 -28.883 1.00 82.94 248 GLN A C 1
ATOM 2056 O O . GLN A 1 248 ? 12.536 6.715 -29.813 1.00 82.94 248 GLN A O 1
ATOM 2061 N N . GLU A 1 249 ? 12.159 8.442 -28.440 1.00 71.38 249 GLU A N 1
ATOM 2062 C CA . GLU A 1 249 ? 10.801 8.795 -28.926 1.00 71.38 249 GLU A CA 1
ATOM 2063 C C . GLU A 1 249 ? 9.681 7.797 -28.562 1.00 71.38 249 GLU A C 1
ATOM 2065 O O . GLU A 1 249 ? 8.564 7.894 -29.075 1.00 71.38 249 GLU A O 1
ATOM 2070 N N . GLY A 1 250 ? 9.940 6.864 -27.646 1.00 77.00 250 GLY A N 1
ATOM 2071 C CA . GLY A 1 250 ? 8.912 5.994 -27.090 1.00 77.00 250 GLY A CA 1
ATOM 2072 C C . GLY A 1 250 ? 7.891 6.758 -26.245 1.00 77.00 250 GLY A C 1
ATOM 2073 O O . GLY A 1 250 ? 8.194 7.791 -25.638 1.00 77.00 250 GLY A O 1
ATOM 2074 N N . THR A 1 251 ? 6.659 6.255 -26.171 1.00 83.88 251 THR A N 1
ATOM 2075 C CA . THR A 1 251 ? 5.640 6.898 -25.334 1.00 83.88 251 THR A CA 1
ATOM 2076 C C . THR A 1 251 ? 5.904 6.627 -23.851 1.00 83.88 251 THR A C 1
ATOM 2078 O O . THR A 1 251 ? 6.390 5.570 -23.441 1.00 83.88 251 THR A O 1
ATOM 2081 N N . ARG A 1 252 ? 5.532 7.585 -23.001 1.00 85.69 252 ARG A N 1
ATOM 2082 C CA . ARG A 1 252 ? 5.612 7.446 -21.540 1.00 85.69 252 ARG A CA 1
ATOM 2083 C C . ARG A 1 252 ? 4.723 6.310 -21.017 1.00 85.69 252 ARG A C 1
ATOM 2085 O O . ARG A 1 252 ? 5.056 5.680 -20.013 1.00 85.69 252 ARG A O 1
ATOM 2092 N N . GLU A 1 253 ? 3.633 6.003 -21.716 1.00 86.75 253 GLU A N 1
ATOM 2093 C CA . GLU A 1 253 ? 2.762 4.851 -21.448 1.00 86.75 253 GLU A CA 1
ATOM 2094 C C . GLU A 1 253 ? 3.510 3.527 -21.624 1.00 86.75 253 GLU A C 1
ATOM 2096 O O . GLU A 1 253 ? 3.484 2.682 -20.728 1.00 86.75 253 GLU A O 1
ATOM 2101 N N . GLU A 1 254 ? 4.241 3.376 -22.730 1.00 87.81 254 GLU A N 1
ATOM 2102 C CA . GLU A 1 254 ? 5.078 2.201 -22.992 1.00 87.81 254 GLU A CA 1
ATOM 2103 C C . GLU A 1 254 ? 6.220 2.088 -21.979 1.00 87.81 254 GLU A C 1
ATOM 2105 O O . GLU A 1 254 ? 6.431 1.015 -21.417 1.00 87.81 254 GLU A O 1
ATOM 2110 N N . ALA A 1 255 ? 6.903 3.195 -21.666 1.00 89.00 255 ALA A N 1
ATOM 2111 C CA . ALA A 1 255 ? 7.947 3.216 -20.637 1.00 89.00 255 ALA A CA 1
ATOM 2112 C C . ALA A 1 255 ? 7.401 2.779 -19.262 1.00 89.00 255 ALA A C 1
ATOM 2114 O O . ALA A 1 255 ? 7.989 1.952 -18.565 1.00 89.00 255 ALA A O 1
ATOM 2115 N N . SER A 1 256 ? 6.212 3.265 -18.897 1.00 89.75 256 SER A N 1
ATOM 2116 C CA . SER A 1 256 ? 5.510 2.844 -17.679 1.00 89.75 256 SER A CA 1
ATOM 2117 C C . SER A 1 256 ? 5.152 1.360 -17.708 1.00 89.75 256 SER A C 1
ATOM 2119 O O . SER A 1 256 ? 5.287 0.674 -16.697 1.00 89.75 256 SER A O 1
ATOM 2121 N N . GLN A 1 257 ? 4.721 0.840 -18.859 1.00 89.50 257 GLN A N 1
ATOM 2122 C CA . GLN A 1 257 ? 4.401 -0.576 -19.017 1.00 89.50 257 GLN A CA 1
ATOM 2123 C C . GLN A 1 257 ? 5.638 -1.474 -18.872 1.00 89.50 257 GLN A C 1
ATOM 2125 O O . GLN A 1 257 ? 5.531 -2.551 -18.281 1.00 89.50 257 GLN A O 1
ATOM 2130 N N . ILE A 1 258 ? 6.801 -1.037 -19.365 1.00 90.38 258 ILE A N 1
ATOM 2131 C CA . ILE A 1 258 ? 8.079 -1.742 -19.180 1.00 90.38 258 ILE A CA 1
ATOM 2132 C C . ILE A 1 258 ? 8.394 -1.864 -17.684 1.00 90.38 258 ILE A C 1
ATOM 2134 O O . ILE A 1 258 ? 8.606 -2.978 -17.205 1.00 90.38 258 ILE A O 1
ATOM 2138 N N . LEU A 1 259 ? 8.330 -0.756 -16.931 1.00 90.12 259 LEU A N 1
ATOM 2139 C CA . LEU A 1 259 ? 8.544 -0.775 -15.476 1.00 90.12 259 LEU A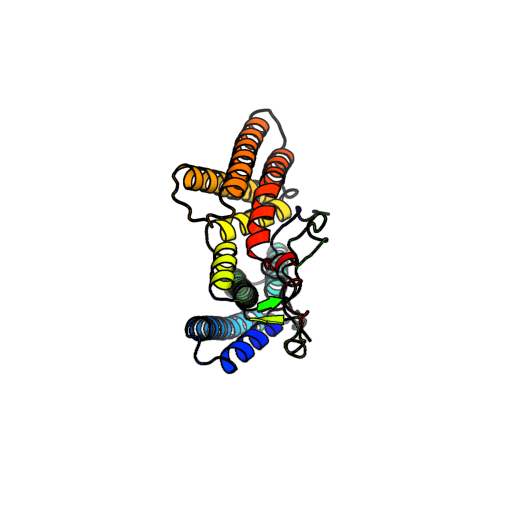 CA 1
ATOM 2140 C C . LEU A 1 259 ? 7.560 -1.702 -14.759 1.00 90.12 259 LEU A C 1
ATOM 2142 O O . LEU A 1 259 ? 7.979 -2.559 -13.985 1.00 90.12 259 LEU A O 1
ATOM 2146 N N . LEU A 1 260 ? 6.260 -1.575 -15.042 1.00 88.44 260 LEU A N 1
ATOM 2147 C CA . LEU A 1 260 ? 5.224 -2.404 -14.413 1.00 88.44 260 LEU A CA 1
ATOM 2148 C C . LEU A 1 260 ? 5.427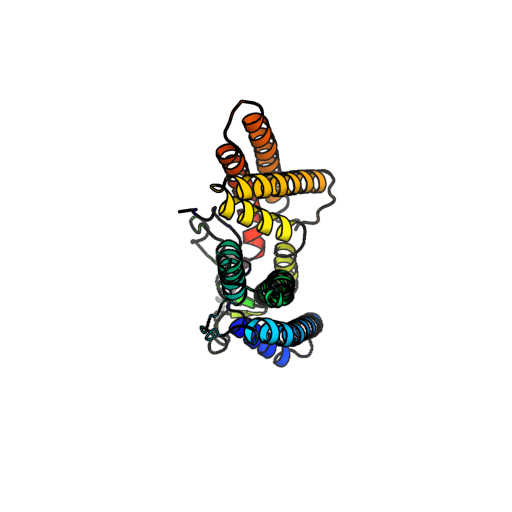 -3.901 -14.686 1.00 88.44 260 LEU A C 1
ATOM 2150 O O . LEU A 1 260 ? 5.131 -4.723 -13.821 1.00 88.44 260 LEU A O 1
ATOM 2154 N N . THR A 1 261 ? 5.939 -4.253 -15.867 1.00 86.44 261 THR A N 1
ATOM 2155 C CA . THR A 1 261 ? 6.247 -5.644 -16.228 1.00 86.44 261 THR A CA 1
ATOM 2156 C C . THR A 1 261 ? 7.459 -6.156 -15.450 1.00 86.44 261 THR A C 1
ATOM 2158 O O . THR A 1 261 ? 7.398 -7.248 -14.892 1.00 86.44 261 THR A O 1
ATOM 2161 N N . GLY A 1 262 ? 8.515 -5.346 -15.320 1.00 87.25 262 GLY A N 1
ATOM 2162 C CA . GLY A 1 262 ? 9.701 -5.687 -14.523 1.00 87.25 262 GLY A CA 1
ATOM 2163 C C . GLY A 1 262 ? 9.414 -5.932 -13.038 1.00 87.25 262 GLY A C 1
ATOM 2164 O O . GLY A 1 262 ? 10.132 -6.671 -12.376 1.00 87.25 262 GLY A O 1
ATOM 2165 N N . CYS A 1 263 ? 8.326 -5.369 -12.509 1.00 86.81 263 CYS A N 1
ATOM 2166 C CA . CYS A 1 263 ? 7.936 -5.535 -11.107 1.00 86.81 263 CYS A CA 1
ATOM 2167 C C . CYS A 1 263 ? 7.341 -6.911 -10.776 1.00 86.81 263 CYS A C 1
ATOM 2169 O O . CYS A 1 263 ? 7.214 -7.241 -9.599 1.00 86.81 263 CYS A O 1
ATOM 2171 N N . GLN A 1 264 ? 6.945 -7.706 -11.777 1.00 82.94 264 GLN A N 1
ATOM 2172 C CA . GLN A 1 264 ? 6.219 -8.961 -11.549 1.00 82.94 264 GLN A CA 1
ATOM 2173 C C . GLN A 1 264 ? 7.012 -9.940 -10.679 1.00 82.94 264 GLN A C 1
ATOM 2175 O O . GLN A 1 264 ? 6.471 -10.446 -9.700 1.00 82.94 264 GLN A O 1
ATOM 2180 N N . GLY A 1 265 ? 8.305 -10.131 -10.963 1.00 83.38 265 GLY A N 1
ATOM 2181 C CA . GLY A 1 265 ? 9.158 -11.022 -10.172 1.00 83.38 265 GLY A CA 1
ATOM 2182 C C . GLY A 1 265 ? 9.288 -10.574 -8.714 1.00 83.38 265 GLY A C 1
ATOM 2183 O O . GLY A 1 265 ? 9.187 -11.390 -7.801 1.00 83.38 265 GLY A O 1
ATOM 2184 N N . VAL A 1 266 ? 9.437 -9.267 -8.476 1.00 87.44 266 VAL A N 1
ATOM 2185 C CA . VAL A 1 266 ? 9.518 -8.712 -7.115 1.00 87.44 266 VAL A CA 1
ATOM 2186 C C . VAL A 1 266 ? 8.198 -8.924 -6.379 1.00 87.44 266 VAL A C 1
ATOM 2188 O O . VAL A 1 266 ? 8.194 -9.403 -5.245 1.00 87.44 266 VAL A O 1
ATOM 2191 N N . ASN A 1 267 ? 7.070 -8.652 -7.036 1.00 83.00 267 ASN A N 1
ATOM 2192 C CA . ASN A 1 267 ? 5.750 -8.848 -6.446 1.00 83.00 267 ASN A CA 1
ATOM 2193 C C . ASN A 1 267 ? 5.470 -10.313 -6.101 1.00 83.00 267 ASN A C 1
ATOM 2195 O O . ASN A 1 267 ? 4.900 -10.586 -5.046 1.00 83.00 267 ASN A O 1
ATOM 2199 N N . GLU A 1 268 ? 5.880 -11.255 -6.950 1.00 77.62 268 GLU A N 1
ATOM 2200 C CA . GLU A 1 268 ? 5.747 -12.688 -6.675 1.00 77.62 268 GLU A CA 1
ATOM 2201 C C . GLU A 1 268 ? 6.526 -13.103 -5.426 1.00 77.62 268 GLU A C 1
ATOM 2203 O O . GLU A 1 268 ? 6.006 -13.845 -4.589 1.00 77.62 268 GLU A O 1
ATOM 2208 N N . VAL A 1 269 ? 7.759 -12.617 -5.275 1.00 81.69 269 VAL A N 1
ATOM 2209 C CA . VAL A 1 269 ? 8.598 -12.931 -4.111 1.00 81.69 269 VAL A CA 1
ATOM 2210 C C . VAL A 1 269 ? 8.044 -12.274 -2.845 1.00 81.69 269 VAL A C 1
ATOM 2212 O O . VAL A 1 269 ? 7.961 -12.927 -1.804 1.00 81.69 269 VAL A O 1
ATOM 2215 N N . LEU A 1 270 ? 7.575 -11.027 -2.933 1.00 81.94 270 LEU A N 1
ATOM 2216 C CA . LEU A 1 270 ? 6.899 -10.342 -1.827 1.00 81.94 270 LEU A CA 1
ATOM 2217 C C . LEU A 1 270 ? 5.599 -11.046 -1.422 1.00 81.94 270 LEU A C 1
ATOM 2219 O O . LEU A 1 270 ? 5.316 -11.178 -0.233 1.00 81.94 270 LEU A O 1
ATOM 2223 N N . ALA A 1 271 ? 4.828 -11.564 -2.381 1.00 76.62 271 ALA A N 1
ATOM 2224 C CA . ALA A 1 271 ? 3.600 -12.304 -2.105 1.00 76.62 271 ALA A CA 1
ATOM 2225 C C . ALA A 1 271 ? 3.849 -13.555 -1.248 1.00 76.62 271 ALA A C 1
ATOM 2227 O O . ALA A 1 271 ? 2.992 -13.927 -0.444 1.00 76.62 271 ALA A O 1
ATOM 2228 N N . ARG A 1 272 ? 5.024 -14.191 -1.366 1.00 76.94 272 ARG A N 1
ATOM 2229 C CA . ARG A 1 272 ? 5.386 -15.372 -0.560 1.00 76.94 272 ARG A CA 1
ATOM 2230 C C . ARG A 1 272 ? 5.531 -15.053 0.924 1.00 76.94 272 ARG A C 1
ATOM 2232 O O . ARG A 1 272 ? 5.183 -15.905 1.739 1.00 76.94 272 ARG A O 1
ATOM 2239 N N . LEU A 1 273 ? 5.913 -13.824 1.290 1.00 77.31 273 LEU A N 1
ATOM 2240 C CA . LEU A 1 273 ? 5.921 -13.367 2.692 1.00 77.31 273 LEU A CA 1
ATOM 2241 C C . LEU A 1 273 ? 4.534 -13.468 3.344 1.00 77.31 273 LEU A C 1
ATOM 2243 O O . LEU A 1 273 ? 4.411 -13.590 4.562 1.00 77.31 273 LEU A O 1
ATOM 2247 N N . MET A 1 274 ? 3.490 -13.454 2.516 1.00 74.88 274 MET A N 1
ATOM 2248 C CA . MET A 1 274 ? 2.089 -13.505 2.918 1.00 74.88 274 MET A CA 1
ATOM 2249 C C . MET A 1 274 ? 1.514 -14.928 2.861 1.00 74.88 274 MET A C 1
ATOM 2251 O O . MET A 1 274 ? 0.335 -15.134 3.159 1.00 74.88 274 MET A O 1
ATOM 2255 N N . THR A 1 275 ? 2.324 -15.936 2.522 1.00 69.75 275 THR A N 1
ATOM 2256 C CA . THR A 1 275 ? 1.913 -17.347 2.456 1.00 69.75 275 THR A CA 1
ATOM 2257 C C . THR A 1 275 ? 2.382 -18.149 3.671 1.00 69.75 275 THR A C 1
ATOM 2259 O O . THR A 1 275 ? 3.244 -17.714 4.428 1.00 69.75 275 THR A O 1
ATOM 2262 N N . VAL A 1 276 ? 1.748 -19.302 3.904 1.00 64.44 276 VAL A N 1
ATOM 2263 C CA . VAL A 1 276 ? 2.134 -20.242 4.965 1.00 64.44 276 VAL A CA 1
ATOM 2264 C C . VAL A 1 276 ? 2.998 -21.327 4.359 1.00 64.44 276 VAL A C 1
ATOM 2266 O O . VAL A 1 276 ? 2.525 -22.053 3.485 1.00 64.44 276 VAL A O 1
ATOM 2269 N N . ASP A 1 277 ? 4.206 -21.499 4.880 1.00 59.09 277 ASP A N 1
ATOM 2270 C CA . ASP A 1 277 ? 5.000 -22.691 4.607 1.00 59.09 277 ASP A CA 1
ATOM 2271 C C . ASP A 1 277 ? 4.421 -23.838 5.435 1.00 59.09 277 ASP A C 1
ATOM 2273 O O . ASP A 1 277 ? 4.621 -23.929 6.647 1.00 59.09 277 ASP A O 1
ATOM 2277 N N . LEU A 1 278 ? 3.626 -24.697 4.799 1.00 50.94 278 LEU A N 1
ATOM 2278 C CA . LEU A 1 278 ? 3.282 -25.970 5.418 1.00 50.94 278 LEU A CA 1
ATOM 2279 C C . LEU A 1 278 ? 4.502 -26.888 5.292 1.00 50.94 278 LEU A C 1
ATOM 2281 O O . LEU A 1 278 ? 5.065 -26.973 4.197 1.00 50.94 278 LEU A O 1
ATOM 2285 N N . PRO A 1 279 ? 4.906 -27.598 6.361 1.00 42.03 279 PRO A N 1
ATOM 2286 C CA . PRO A 1 279 ? 5.905 -28.646 6.223 1.00 42.03 279 PRO A CA 1
ATOM 2287 C C . PRO A 1 279 ? 5.441 -29.607 5.126 1.00 42.03 279 PRO A C 1
ATOM 2289 O O . PRO A 1 279 ? 4.270 -30.006 5.101 1.00 42.03 279 PRO A O 1
ATOM 2292 N N . SER A 1 280 ? 6.339 -29.928 4.191 1.00 41.25 280 SER A N 1
ATOM 2293 C CA . SER A 1 280 ? 6.055 -30.884 3.127 1.00 41.25 280 SER A CA 1
ATOM 2294 C C . SER A 1 280 ? 5.491 -32.155 3.759 1.00 41.25 280 SER A C 1
ATOM 2296 O O . SER A 1 280 ? 6.008 -32.675 4.750 1.00 41.25 280 SER A O 1
ATOM 2298 N N . SER A 1 281 ? 4.386 -32.651 3.207 1.00 38.69 281 SER A N 1
ATOM 2299 C CA . SER A 1 281 ? 3.626 -33.793 3.729 1.00 38.69 281 SER A CA 1
ATOM 2300 C C . SER A 1 281 ? 4.413 -35.111 3.797 1.00 38.69 281 SER A C 1
ATOM 2302 O O . SER A 1 281 ? 3.852 -36.133 4.176 1.00 38.69 281 SER A O 1
ATOM 2304 N N . GLU A 1 282 ? 5.700 -35.110 3.455 1.00 36.81 282 GLU A N 1
ATOM 2305 C CA . GLU A 1 282 ? 6.594 -36.256 3.607 1.00 36.81 282 GLU A CA 1
ATOM 2306 C C . GLU A 1 282 ? 6.937 -36.538 5.080 1.00 36.81 282 GLU A C 1
ATOM 2308 O O . GLU A 1 282 ? 7.190 -37.685 5.428 1.00 36.81 282 GLU A O 1
ATOM 2313 N N . ALA A 1 283 ? 6.835 -35.552 5.982 1.00 36.31 283 ALA A N 1
ATOM 2314 C CA . ALA A 1 283 ? 7.109 -35.755 7.411 1.00 36.31 283 ALA A CA 1
ATOM 2315 C C . ALA A 1 283 ? 5.913 -36.291 8.231 1.00 36.31 283 ALA A C 1
ATOM 2317 O O . ALA A 1 283 ? 6.061 -36.543 9.423 1.00 36.31 283 ALA A O 1
ATOM 2318 N N . TYR A 1 284 ? 4.725 -36.461 7.631 1.00 35.38 284 TYR A N 1
ATOM 2319 C CA . TYR A 1 284 ? 3.509 -36.892 8.349 1.00 35.38 284 TYR A CA 1
ATOM 2320 C C . TYR A 1 284 ? 3.088 -38.344 8.062 1.00 35.38 284 TYR A C 1
ATOM 2322 O O . TYR A 1 284 ? 2.026 -38.771 8.515 1.00 35.38 284 TYR A O 1
ATOM 2330 N N . ILE A 1 285 ? 3.901 -39.110 7.322 1.00 38.91 285 ILE A N 1
ATOM 2331 C CA . ILE A 1 285 ? 3.635 -40.533 7.029 1.00 38.91 285 ILE A CA 1
ATOM 2332 C C . ILE A 1 285 ? 4.414 -41.478 7.966 1.00 38.91 285 ILE A C 1
ATOM 2334 O O . ILE A 1 285 ? 3.997 -42.617 8.162 1.00 38.91 285 ILE A O 1
ATOM 2338 N N . GLU A 1 286 ? 5.462 -41.023 8.653 1.00 35.38 286 GLU A N 1
ATOM 2339 C CA . GLU A 1 286 ? 6.192 -41.851 9.624 1.00 35.38 286 GLU A CA 1
ATOM 2340 C C . GLU A 1 286 ? 5.754 -41.533 11.059 1.00 35.38 286 GLU A C 1
ATOM 2342 O O . GLU A 1 286 ? 6.291 -40.648 11.719 1.00 35.38 286 GLU A O 1
ATOM 2347 N N . GLY A 1 287 ? 4.741 -42.248 11.554 1.00 38.84 287 GLY A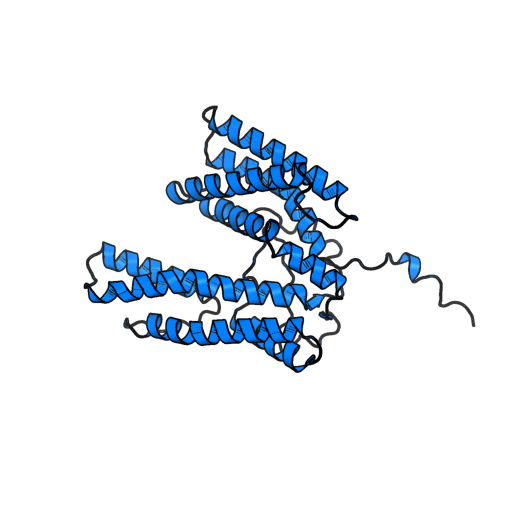 N 1
ATOM 2348 C CA . GLY A 1 287 ? 4.366 -42.152 12.970 1.00 38.84 287 GLY A CA 1
ATOM 2349 C C . GLY A 1 287 ? 3.053 -42.803 13.396 1.00 38.84 287 GLY A C 1
ATOM 2350 O O . GLY A 1 287 ? 2.698 -42.709 14.566 1.00 38.84 287 GLY A O 1
ATOM 2351 N N . THR A 1 288 ? 2.315 -43.460 12.497 1.00 37.00 288 THR A N 1
ATOM 2352 C CA . THR A 1 288 ? 1.120 -44.243 12.868 1.00 37.00 288 THR A CA 1
ATOM 2353 C C . THR A 1 288 ? 1.119 -45.623 12.220 1.00 37.00 288 THR A C 1
ATOM 2355 O O . THR A 1 288 ? 0.175 -46.022 11.551 1.00 37.00 288 THR A O 1
ATOM 2358 N N . THR A 1 289 ? 2.179 -46.384 12.467 1.00 40.28 289 THR A N 1
ATOM 2359 C CA . THR A 1 289 ? 2.105 -47.848 12.463 1.00 40.28 289 THR A CA 1
ATOM 2360 C C . THR A 1 289 ? 2.991 -48.367 13.578 1.00 40.28 289 THR A C 1
ATOM 2362 O O . THR A 1 289 ? 4.196 -48.463 13.391 1.00 40.28 289 THR A O 1
ATOM 2365 N N . GLU A 1 290 ? 2.386 -48.655 14.725 1.00 34.94 290 GLU A N 1
ATOM 2366 C CA . GLU A 1 290 ? 2.748 -49.777 15.593 1.00 34.94 290 GLU A CA 1
ATOM 2367 C C . GLU A 1 290 ? 1.570 -49.995 16.560 1.00 34.94 290 GLU A C 1
ATOM 2369 O O . GLU A 1 290 ? 1.370 -49.251 17.522 1.00 34.94 290 GLU A O 1
ATOM 2374 N N . GLU A 1 291 ? 0.721 -50.960 16.182 1.00 37.09 291 GLU A N 1
ATOM 2375 C CA . GLU A 1 291 ? -0.020 -51.819 17.116 1.00 37.09 291 GLU A CA 1
ATOM 2376 C C . GLU A 1 291 ? 0.947 -52.811 17.773 1.00 37.09 291 GLU A C 1
ATOM 2378 O O . GLU A 1 291 ? 1.868 -53.283 17.063 1.00 37.09 291 GLU A O 1
#

Mean predicted aligned error: 11.24 Å

pLDDT: mean 74.84, std 15.77, range [29.73, 95.56]

Radius of g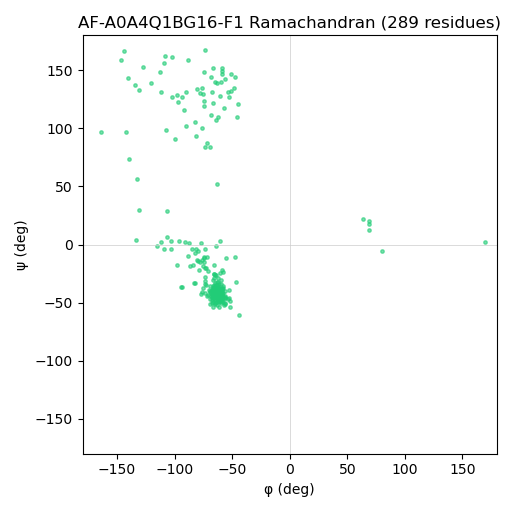yration: 22.09 Å; Cα contacts (8 Å, |Δi|>4): 282; chains: 1; bounding box: 52×84×56 Å

Nearest PDB structures (foldseek):
  7avo-assembly1_A  TM=2.481E-01  e=4.546E+00  Candidatus Actinomarina minuta
  8jcx-assembly1_3  TM=2.461E-01  e=5.993E+00  Homo sapiens
  7q37-assembly1_A  TM=2.055E-01  e=9.946E+00  Candidatus Actinomarina minuta

Solvent-accessible surface area (backbone atoms only — not comparable to full-atom values): 16475 Å² total; per-residue (Å²): 132,80,73,73,55,60,35,45,69,65,56,63,72,50,48,46,72,60,40,54,53,40,49,52,52,55,30,71,76,38,78,83,42,62,68,56,43,52,52,48,51,51,51,53,49,54,48,58,63,42,50,60,55,50,49,55,58,50,74,76,54,103,63,82,85,72,96,60,69,50,62,47,61,51,47,53,54,47,52,52,53,49,54,51,36,55,76,69,66,77,61,63,90,80,51,58,66,45,53,55,48,46,67,57,42,43,63,49,48,47,50,50,35,33,51,44,36,52,49,49,59,23,44,48,36,62,71,63,56,80,73,90,55,70,92,73,43,44,40,50,73,71,70,69,73,59,56,78,92,48,51,81,45,88,54,48,42,72,42,52,73,69,48,24,54,40,30,46,51,49,61,33,82,66,49,28,54,51,46,52,34,51,50,44,24,58,73,24,41,90,37,80,76,53,15,54,53,25,40,58,52,33,51,51,49,52,53,51,49,46,51,36,51,76,71,64,74,56,90,73,61,77,94,50,40,72,62,45,51,52,19,46,52,48,29,50,51,20,51,54,50,22,52,54,34,55,75,68,80,42,52,69,52,57,25,46,48,41,40,61,57,26,42,39,53,43,34,56,56,52,50,52,40,73,54,62,87,69,80,65,74,78,73,76,70,78,81,84,83,81,133

Secondary structure (DSSP, 8-state):
--PPPTTEE-TT-S-HHHHHHHHHHHHHH-TT-HHHHHHHHHHHHHHHHHHHHHHHHHHTSS------S-HHHHHHHHHHHHHHHHHTT---GGGHHHHHHHHHHHHHHHHHHHHHHHHHHHHEEESS--TTTTTS-SEE----PPPTTTTTSTTEEEPPHHHHHHHHHHHSTTHHHHHHHHHHHHHHTT-HHHHHHHHHHHHHHHHHHHHHHHTT-S---GGGHHHHHHHHHHHHHHHHHHHHHHHTT--HHHHHHHHHHHTHHHHHHHHHTTS--PPPGGGGSSSS---

Organism: Tremella mesenterica (NCBI:txid5217)

Sequence (291 aa):
MSTIPAYTIDKRHIAHDTGLRMLSILADQNQADQFIQRTVVNLQREEEEAKDDFWRAYNMLPWFPFPTTDRVQALCTRQLAFQTMLATGQETRRSSPQIETIQTLIPREFNIDHGITMLLDSILVRRYTLGYYTSNSQSVFLVNPPHPDTQWRQEWRRATDEETARRLLYHQPPWGIFSDEQHQLSAFRDDPDLGDRAHAQFYKTVDSLTDQWATGSLYYFEGEWGVMNNAIQDLEQSLVNSRLWQEQEGTREEASQILLTGCQGVNEVLARLMTVDLPSSEAYIEGTTEE